Protein AF-A0A0R2NF59-F1 (afdb_monomer_lite)

InterPro domains:
  IPR009214 Protein of unknown function DUF1129 [PF06570] (32-239)
  IPR009214 Protein of unknown function DUF1129 [PIRSF033111] (29-240)

Foldseek 3Di:
DDDDDDDDDDPVVVVVVVVVVVLVPPLPDCPLADPQQSVLLVLLLVLLVPDPDDSVLSVVLSSVLVVVRSVCCVVVDHSCNVQNHSVSNSCCSRVNPDPDPVVVVVVLLVLQLVLQLLVQLLVLLLVLLVCLVVPVPVNVVCQLLQFSQLSNQLSNLRSNLVSVLCVVPDDDPPDPDDDVVVSVVSNVVSVVVSVVSSVVNSPDDCVNGPHDHSVVSNVSSVVSVVVSVVSCVVPVNPDHPD

Radius of gyration: 30.81 Å; chains: 1; bounding box: 64×98×77 Å

Sequence (242 aa):
MSESETPKTPRNAQAGAKQIQAAERPLRDATELTKRNDEYIRQMRKSLAETKLTSEKQAAALDEMVQTLLAEQHKGTTARQLYGTVQERTQVIVEGPKKDPQEQAKANYWITSLDNGLMLFMIFCLMYGAIGFFSKTQQQNAQGANGITAILVTSIVGGLGVSKLFEYMMPNKKKPKVAMWKKILWSVVAVIVWMLIFTTTAALPTAMNPSLSPALYLVIAAIVFGFRLWLKRKYNITTSLF

Secondary structure (DSSP, 8-state):
----------HHHHHHHHHHHHHT---TTGGGS-HHHHHHHHHHHHHH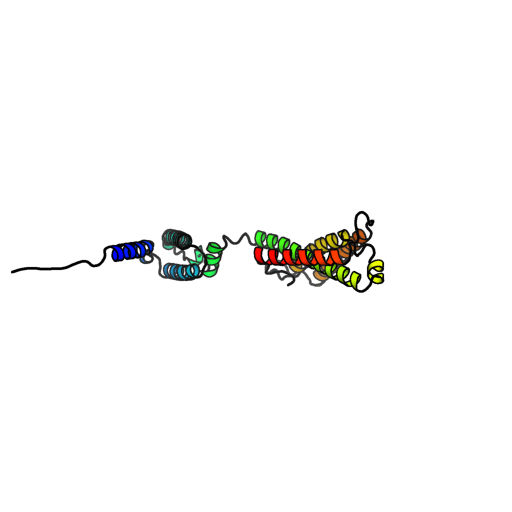HTSS--HHHHHHHHHHHHHHHHHHGGGT--HHHHH--HHHHHHHHHH-S---HHHHHHHHHHHHHHHHHHHHHHHHHHHHHHHHHH-HHHHHHTTTTT-HHHHHHHHHHHHHHHHHHHHHHS--TTS----HHHHHHHHHHHHHHHHHHHHHHHTS-TTTSPPPPHHHHHHHHHHHHHHHHHHHHHHT-SSS--

pLDDT: mean 80.07, std 16.47, range [36.84, 97.5]

Organism: NCBI:txid1413187

Structure (mmCIF, N/CA/C/O backbone):
data_AF-A0A0R2NF59-F1
#
_entry.id   AF-A0A0R2NF59-F1
#
loop_
_atom_site.group_PDB
_atom_site.id
_atom_site.type_symbol
_atom_site.label_atom_id
_atom_site.label_alt_id
_atom_site.label_comp_id
_atom_site.label_asym_id
_atom_site.label_entity_id
_atom_site.label_seq_id
_atom_site.pdbx_PDB_ins_code
_atom_site.Cartn_x
_atom_site.Cartn_y
_atom_site.Cartn_z
_atom_site.occupancy
_atom_site.B_iso_or_equiv
_atom_site.auth_seq_id
_atom_site.auth_comp_id
_atom_site.auth_asym_id
_atom_site.auth_atom_id
_atom_site.pdbx_PDB_model_num
ATOM 1 N N . MET A 1 1 ? -32.858 70.103 52.658 1.00 36.84 1 MET A N 1
ATOM 2 C CA . MET A 1 1 ? -32.649 70.065 51.193 1.00 36.84 1 MET A CA 1
ATOM 3 C C . MET A 1 1 ? -31.732 68.877 50.945 1.00 36.84 1 MET A C 1
ATOM 5 O O . MET A 1 1 ? -30.669 68.862 51.545 1.00 36.84 1 MET A O 1
ATOM 9 N N . SER A 1 2 ? -32.265 67.731 50.496 1.00 43.09 2 SER A N 1
ATOM 10 C CA . SER A 1 2 ? -32.290 67.287 49.076 1.00 43.09 2 SER A CA 1
ATOM 11 C C . SER A 1 2 ? -30.917 67.467 48.419 1.00 43.09 2 SER A C 1
ATOM 13 O O . SER A 1 2 ? -30.389 68.565 48.462 1.00 43.09 2 SER A O 1
ATOM 15 N N . GLU A 1 3 ? -30.255 66.447 47.879 1.00 38.97 3 GLU A N 1
ATOM 16 C CA . GLU A 1 3 ? -30.770 65.514 46.876 1.00 38.97 3 GLU A CA 1
ATOM 17 C C . GLU A 1 3 ? -29.992 64.189 46.862 1.00 38.97 3 GLU A C 1
ATOM 19 O O . GLU A 1 3 ? -28.801 64.120 47.159 1.00 38.97 3 GLU A O 1
ATOM 24 N N . SER A 1 4 ? -30.705 63.130 46.491 1.00 46.56 4 SER A N 1
ATOM 25 C CA . SER A 1 4 ? -30.201 61.805 46.152 1.00 46.56 4 SER A CA 1
ATOM 26 C C . SER A 1 4 ? -29.585 61.782 44.750 1.00 46.56 4 SER A C 1
ATOM 28 O O . SER A 1 4 ? -30.288 62.069 43.783 1.00 46.56 4 SER A O 1
ATOM 30 N N . GLU A 1 5 ? -28.349 61.305 44.611 1.00 41.56 5 GLU A N 1
ATOM 31 C CA . GLU A 1 5 ? -27.786 60.912 43.315 1.00 41.56 5 GLU A CA 1
ATOM 32 C C . GLU A 1 5 ? -27.261 59.472 43.370 1.00 41.56 5 GLU A C 1
ATOM 34 O O . GLU A 1 5 ? -26.186 59.181 43.885 1.00 41.56 5 GLU A O 1
ATOM 39 N N . THR A 1 6 ? -28.018 58.541 42.792 1.00 53.38 6 THR A N 1
ATOM 40 C CA . THR A 1 6 ? -27.435 57.336 42.181 1.00 53.38 6 THR A CA 1
ATOM 41 C C . THR A 1 6 ? -27.101 57.645 40.727 1.00 53.38 6 THR A C 1
ATOM 43 O O . THR A 1 6 ? -27.962 58.196 40.032 1.00 53.38 6 THR A O 1
ATOM 46 N N . PRO A 1 7 ? -25.959 57.173 40.193 1.00 47.06 7 PRO A N 1
ATOM 47 C CA . PRO A 1 7 ? -26.064 56.569 38.866 1.00 47.06 7 PRO A CA 1
ATOM 48 C C . PRO A 1 7 ? -25.171 55.342 38.582 1.00 47.06 7 PRO A C 1
ATOM 50 O O . PRO A 1 7 ? -23.948 55.388 38.631 1.00 47.06 7 PRO A O 1
ATOM 53 N N . LYS A 1 8 ? -25.862 54.318 38.058 1.00 45.62 8 LYS A N 1
ATOM 54 C CA . LYS A 1 8 ? -25.575 53.601 36.795 1.00 45.62 8 LYS A CA 1
ATOM 55 C C . LYS A 1 8 ? -24.420 52.592 36.775 1.00 45.62 8 LYS A C 1
ATOM 57 O O . LYS A 1 8 ? -23.387 52.792 36.146 1.00 45.62 8 LYS A O 1
ATOM 62 N N . THR A 1 9 ? -24.712 51.392 37.271 1.00 51.38 9 THR A N 1
ATOM 63 C CA . THR A 1 9 ? -24.086 50.156 36.775 1.00 51.38 9 THR A CA 1
ATOM 64 C C . THR A 1 9 ? -24.464 49.941 35.293 1.00 51.38 9 THR A C 1
ATOM 66 O O . THR A 1 9 ? -25.642 50.069 34.943 1.00 51.38 9 THR A O 1
ATOM 69 N N . PRO A 1 10 ? -23.518 49.627 34.388 1.00 50.72 10 PRO A N 1
ATOM 70 C CA . PRO A 1 10 ? -23.796 49.548 32.956 1.00 50.72 10 PRO A CA 1
ATOM 71 C C . PRO A 1 10 ? -24.669 48.334 32.592 1.00 50.72 10 PRO A C 1
ATOM 73 O O . PRO A 1 10 ? -24.317 47.178 32.826 1.00 50.72 10 PRO A O 1
ATOM 76 N N . ARG A 1 11 ? -25.792 48.621 31.921 1.00 54.50 11 ARG A N 1
ATOM 77 C CA . ARG A 1 11 ? -26.823 47.690 31.411 1.00 54.50 11 ARG A CA 1
ATOM 78 C C . ARG A 1 11 ? -26.282 46.570 30.498 1.00 54.50 11 ARG A C 1
ATOM 80 O O . ARG A 1 11 ? -26.954 45.559 30.311 1.00 54.50 11 ARG A O 1
ATOM 87 N N . ASN A 1 12 ? -25.057 46.708 29.984 1.00 53.38 12 ASN A N 1
ATOM 88 C CA . ASN A 1 12 ? -24.414 45.725 29.104 1.00 53.38 12 ASN A CA 1
ATOM 89 C C . ASN A 1 12 ? -23.739 44.561 29.844 1.00 53.38 12 ASN A C 1
ATOM 91 O O . ASN A 1 12 ? -23.635 43.478 29.272 1.00 53.38 12 ASN A O 1
ATOM 95 N N . ALA A 1 13 ? -23.358 44.727 31.116 1.00 55.44 13 ALA A N 1
ATOM 96 C CA . ALA A 1 13 ? -22.847 43.610 31.916 1.00 55.44 13 ALA A CA 1
ATOM 97 C C . ALA A 1 13 ? -23.951 42.570 32.179 1.00 55.44 13 ALA A C 1
ATOM 99 O O . ALA A 1 13 ? -23.714 41.367 32.133 1.00 55.44 13 ALA A O 1
ATOM 100 N N . GLN A 1 14 ? -25.190 43.037 32.358 1.00 54.69 14 GLN A N 1
ATOM 101 C CA . GLN A 1 14 ? -26.357 42.172 32.530 1.00 54.69 14 GLN A CA 1
ATOM 102 C C . GLN A 1 14 ? -26.803 41.501 31.225 1.00 54.69 14 GLN A C 1
ATOM 104 O O . GLN A 1 14 ? -27.360 40.411 31.281 1.00 54.69 14 GLN A O 1
ATOM 109 N N . ALA A 1 15 ? -26.564 42.107 30.056 1.00 52.75 15 ALA A N 1
ATOM 110 C CA . ALA A 1 15 ? -26.890 41.495 28.765 1.00 52.75 15 ALA A CA 1
ATOM 111 C C . ALA A 1 15 ? -25.913 40.361 28.404 1.00 52.75 15 ALA A C 1
ATOM 113 O O . ALA A 1 15 ? -26.358 39.285 28.007 1.00 52.75 15 ALA A O 1
ATOM 114 N N . GLY A 1 16 ? -24.609 40.563 28.636 1.00 53.78 16 GLY A N 1
ATOM 115 C CA . GLY A 1 16 ? -23.594 39.512 28.502 1.00 53.78 16 GLY A CA 1
ATOM 116 C C . GLY A 1 16 ? -23.788 38.388 29.522 1.00 53.78 16 GLY A C 1
ATOM 117 O O . GLY A 1 16 ? -23.793 37.220 29.150 1.00 53.78 16 GLY A O 1
ATOM 118 N N . ALA A 1 17 ? -24.078 38.724 30.784 1.00 53.09 17 ALA A N 1
ATOM 119 C CA . ALA A 1 17 ? -24.408 37.734 31.810 1.00 53.09 17 ALA A CA 1
ATOM 120 C C . ALA A 1 17 ? -25.706 36.970 31.500 1.00 53.09 17 ALA A C 1
ATOM 122 O O . ALA A 1 17 ? -25.760 35.770 31.730 1.00 53.09 17 ALA A O 1
ATOM 123 N N . LYS A 1 18 ? -26.728 37.615 30.917 1.00 53.06 18 LYS A N 1
ATOM 124 C CA . LYS A 1 18 ? -27.951 36.935 30.455 1.00 53.06 18 LYS A CA 1
ATOM 125 C C . LYS A 1 18 ? -27.717 36.046 29.238 1.00 53.06 18 LYS A C 1
ATOM 127 O O . LYS A 1 18 ? -28.402 35.042 29.120 1.00 53.06 18 LYS A O 1
ATOM 132 N N . GLN A 1 19 ? -26.782 36.377 28.347 1.00 51.62 19 GLN A N 1
ATOM 133 C CA . GLN A 1 19 ? -26.413 35.503 27.227 1.00 51.62 19 GLN A CA 1
ATOM 134 C C . GLN A 1 19 ? -25.558 34.315 27.681 1.00 51.62 19 GLN A C 1
ATOM 136 O O . GLN A 1 19 ? -25.781 33.210 27.198 1.00 51.62 19 GLN A O 1
ATOM 141 N N . ILE A 1 20 ? -24.666 34.504 28.659 1.00 52.00 20 ILE A N 1
ATOM 142 C CA . ILE A 1 20 ? -23.910 33.411 29.290 1.00 52.00 20 ILE A CA 1
ATOM 143 C C . ILE A 1 20 ? -24.859 32.511 30.102 1.00 52.00 20 ILE A C 1
ATOM 145 O O . ILE A 1 20 ? -24.844 31.303 29.915 1.00 52.00 20 ILE A O 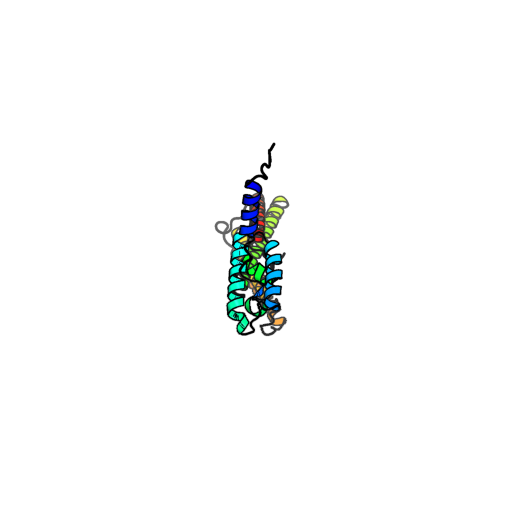1
ATOM 149 N N . GLN A 1 21 ? -25.788 33.081 30.878 1.00 48.84 21 GLN A N 1
ATOM 150 C CA . GLN A 1 21 ? -26.821 32.326 31.606 1.00 48.84 21 GLN A CA 1
ATOM 151 C C . GLN A 1 21 ? -27.884 31.694 30.690 1.00 48.84 21 GLN A C 1
ATOM 153 O O . GLN A 1 21 ? -28.499 30.700 31.057 1.00 48.84 21 GLN A O 1
ATOM 158 N N . ALA A 1 22 ? -28.126 32.242 29.493 1.00 48.72 22 ALA A N 1
ATOM 159 C CA . ALA A 1 22 ? -29.013 31.625 28.505 1.00 48.72 22 ALA A CA 1
ATOM 160 C C . ALA A 1 22 ? -28.321 30.502 27.712 1.00 48.72 22 ALA A C 1
ATOM 162 O O . ALA A 1 22 ? -28.999 29.566 27.291 1.00 48.72 22 ALA A O 1
ATOM 163 N N . ALA A 1 23 ? -26.997 30.574 27.531 1.00 50.03 23 ALA A N 1
ATOM 164 C CA . ALA A 1 23 ? -26.178 29.465 27.039 1.00 50.03 23 ALA A CA 1
ATOM 165 C C . ALA A 1 23 ? -25.994 28.372 28.111 1.00 50.03 23 ALA A C 1
ATOM 167 O O . ALA A 1 23 ? -25.873 27.199 27.777 1.00 50.03 23 ALA A O 1
ATOM 168 N N . GLU A 1 24 ? -26.069 28.747 29.390 1.00 44.53 24 GLU A N 1
ATOM 169 C CA . GLU A 1 24 ? -26.216 27.864 30.553 1.00 44.53 24 GLU A CA 1
ATOM 170 C C . GLU A 1 24 ? -27.686 27.642 30.942 1.00 44.53 24 GLU A C 1
ATOM 172 O O . GLU A 1 24 ? -27.991 27.403 32.112 1.00 44.53 24 GLU A O 1
ATOM 177 N N . ARG A 1 25 ? -28.634 27.694 29.992 1.00 46.59 25 ARG A N 1
ATOM 178 C CA . ARG A 1 25 ? -29.952 27.105 30.264 1.00 46.59 25 ARG A CA 1
ATOM 179 C C . ARG A 1 25 ? -29.693 25.661 30.691 1.00 46.59 25 ARG A C 1
ATOM 181 O O . ARG A 1 25 ? -29.120 24.912 29.895 1.00 46.59 25 ARG A O 1
ATOM 188 N N . PRO A 1 26 ? -30.057 25.255 31.919 1.00 45.31 26 PRO A N 1
ATOM 189 C CA . PRO A 1 26 ? -29.885 23.875 32.305 1.00 45.31 26 PRO A CA 1
ATOM 190 C C . PRO A 1 26 ? -30.743 23.068 31.336 1.00 45.31 26 PRO A C 1
ATOM 192 O O . PRO A 1 26 ? -31.959 23.264 31.267 1.00 45.31 26 PRO A O 1
ATOM 195 N N . LEU A 1 27 ? -30.095 22.208 30.540 1.00 47.91 27 LEU A N 1
ATOM 196 C CA . LEU A 1 27 ? -30.760 21.056 29.942 1.00 47.91 27 LEU A CA 1
ATOM 197 C C . LEU A 1 27 ? -31.680 20.497 31.028 1.00 47.91 27 LEU A C 1
ATOM 199 O O . LEU A 1 27 ? -31.187 20.179 32.114 1.00 47.91 27 LEU A O 1
ATOM 203 N N . ARG A 1 28 ? -32.987 20.494 30.749 1.00 48.25 28 ARG A N 1
ATOM 204 C CA . ARG A 1 28 ? -34.068 20.098 31.660 1.00 48.25 28 ARG A CA 1
ATOM 205 C C . ARG A 1 28 ? -33.616 18.927 32.540 1.00 48.25 28 ARG A C 1
ATOM 207 O O . ARG A 1 28 ? -33.264 17.869 32.031 1.00 48.25 28 ARG A O 1
ATOM 214 N N . ASP A 1 29 ? -33.543 19.219 33.833 1.00 52.50 29 ASP A N 1
ATOM 215 C CA . ASP A 1 29 ? -33.336 18.334 34.975 1.00 52.50 29 ASP A CA 1
ATOM 216 C C . ASP A 1 29 ? -32.500 17.058 34.762 1.00 52.50 29 ASP A C 1
ATOM 218 O O . ASP A 1 29 ? -33.009 15.942 34.682 1.00 52.50 29 ASP A O 1
ATOM 222 N N . ALA A 1 30 ? -31.175 17.193 34.907 1.00 50.38 30 ALA A N 1
ATOM 223 C CA . ALA A 1 30 ? -30.334 16.078 35.374 1.00 50.38 30 ALA A CA 1
ATOM 224 C C . ALA A 1 30 ? -30.818 15.500 36.731 1.00 50.38 30 ALA A C 1
ATOM 226 O O . ALA A 1 30 ? -30.450 14.391 37.110 1.00 50.38 30 ALA A O 1
ATOM 227 N N . THR A 1 31 ? -31.677 16.240 37.436 1.00 55.09 31 THR A N 1
ATOM 228 C CA . THR A 1 31 ? -32.360 15.896 38.686 1.00 55.09 31 THR A CA 1
ATOM 229 C C . THR A 1 31 ? -33.397 14.771 38.548 1.00 55.09 31 THR A C 1
ATOM 231 O O . THR A 1 31 ? -33.692 14.108 39.539 1.00 55.09 31 THR A O 1
ATOM 234 N N . GLU A 1 32 ? -33.929 14.517 37.346 1.00 77.31 32 GLU A N 1
ATOM 235 C CA . GLU A 1 32 ? -34.941 13.471 37.095 1.00 77.31 32 GLU A CA 1
ATOM 236 C C . GLU A 1 32 ? -34.345 12.123 36.661 1.00 77.31 32 GLU A C 1
ATOM 238 O O . GLU A 1 32 ? -35.046 11.109 36.592 1.00 77.31 32 GLU A O 1
ATOM 243 N N . LEU A 1 33 ? -33.047 12.083 36.359 1.00 82.81 33 LEU A N 1
ATOM 244 C CA . LEU A 1 33 ? -32.365 10.850 35.993 1.00 82.81 33 LEU A CA 1
ATOM 245 C C . LEU A 1 33 ? -32.006 10.036 37.240 1.00 82.81 33 LEU A C 1
ATOM 247 O O . LEU A 1 33 ? -31.619 10.567 38.281 1.00 82.81 33 LEU A O 1
ATOM 251 N N . THR A 1 34 ? -32.055 8.706 37.132 1.00 89.44 34 THR A N 1
ATOM 252 C CA . THR A 1 34 ? -31.496 7.849 38.188 1.00 89.44 34 THR A CA 1
ATOM 253 C C . THR A 1 34 ? -30.021 8.188 38.435 1.00 89.44 34 THR A C 1
ATOM 255 O O . THR A 1 34 ? -29.290 8.517 37.500 1.00 89.44 34 THR A O 1
ATOM 258 N N . LYS A 1 35 ? -29.539 8.012 39.675 1.00 89.12 35 LYS A N 1
ATOM 259 C CA . LYS A 1 35 ? -28.139 8.306 40.058 1.00 89.12 35 LYS A CA 1
ATOM 260 C C . LYS A 1 35 ? -27.101 7.730 39.082 1.00 89.12 35 LYS A C 1
ATOM 262 O O . LYS A 1 35 ? -26.116 8.390 38.771 1.00 89.12 35 LYS A O 1
ATOM 267 N N . ARG A 1 36 ? -27.335 6.509 38.579 1.00 86.50 36 ARG A N 1
ATOM 268 C CA . ARG A 1 36 ? -26.449 5.827 37.618 1.00 86.50 36 ARG A CA 1
ATOM 269 C C . ARG A 1 36 ? -26.454 6.479 36.231 1.00 86.50 36 ARG A C 1
ATOM 271 O O . ARG A 1 36 ? -25.411 6.536 35.586 1.00 86.50 36 ARG A O 1
ATOM 278 N N . ASN A 1 37 ? -27.610 6.945 35.765 1.00 91.19 37 ASN A N 1
ATOM 279 C CA . ASN A 1 37 ? -27.750 7.590 34.459 1.00 91.19 37 ASN A CA 1
ATOM 280 C C . ASN A 1 37 ? -27.213 9.024 34.489 1.00 91.19 37 ASN A C 1
ATOM 282 O O . ASN A 1 37 ? -26.500 9.434 33.579 1.00 91.19 37 ASN A O 1
ATOM 286 N N . ASP A 1 38 ? -27.482 9.749 35.570 1.00 90.75 38 ASP A N 1
ATOM 287 C CA . ASP A 1 38 ? -26.956 11.089 35.820 1.00 90.75 38 ASP A CA 1
ATOM 288 C C . ASP A 1 38 ? -25.414 11.091 35.906 1.00 90.75 38 ASP A C 1
ATOM 290 O O . ASP A 1 38 ? -24.735 11.884 35.249 1.00 90.75 38 ASP A O 1
ATOM 294 N N . GLU A 1 39 ? -24.823 10.117 36.609 1.00 90.75 39 GLU A N 1
ATOM 295 C CA . GLU A 1 39 ? -23.367 9.943 36.633 1.00 90.75 39 GLU A CA 1
ATOM 296 C C . GLU A 1 39 ? -22.772 9.695 35.240 1.00 90.75 39 GLU A C 1
ATOM 298 O O . GLU A 1 39 ? -21.747 10.288 34.890 1.00 90.75 39 GLU A O 1
ATOM 303 N N . TYR A 1 40 ? -23.436 8.884 34.416 1.00 93.19 40 TYR A N 1
ATOM 304 C CA . TYR A 1 40 ? -23.019 8.656 33.037 1.00 93.19 40 TYR A CA 1
ATOM 305 C C . TYR A 1 40 ? -23.064 9.948 32.208 1.00 93.19 40 TYR A C 1
ATOM 307 O O . TYR A 1 40 ? -22.101 10.254 31.506 1.00 93.19 40 TYR A O 1
ATOM 315 N N . ILE A 1 41 ? -24.133 10.745 32.317 1.00 92.81 41 ILE A N 1
ATOM 316 C CA . ILE A 1 41 ? -24.265 12.021 31.596 1.00 92.81 41 ILE A CA 1
ATOM 317 C C . ILE A 1 41 ? -23.192 13.029 32.027 1.00 92.81 41 ILE A C 1
ATOM 319 O O . ILE A 1 41 ? -22.629 13.717 31.173 1.00 92.81 41 ILE A O 1
ATOM 323 N N . ARG A 1 42 ? -22.823 13.084 33.314 1.00 92.12 42 ARG A N 1
ATOM 324 C CA . ARG A 1 42 ? -21.690 13.909 33.772 1.00 92.12 42 ARG A CA 1
ATOM 325 C C . ARG A 1 42 ? -20.368 13.488 33.133 1.00 92.12 42 ARG A C 1
ATOM 327 O O . ARG A 1 42 ? -19.612 14.341 32.669 1.00 92.12 42 ARG A O 1
ATOM 334 N N . GLN A 1 43 ? -20.092 12.185 33.089 1.00 91.19 43 GLN A N 1
ATOM 335 C CA . GLN A 1 43 ? -18.881 11.663 32.453 1.00 91.19 43 GLN A CA 1
ATOM 336 C C . GLN A 1 43 ? -18.886 11.915 30.936 1.00 91.19 43 GLN A C 1
ATOM 338 O O . GLN A 1 43 ? -17.859 12.309 30.384 1.00 91.19 43 GLN A O 1
ATOM 343 N N . MET A 1 44 ? -20.040 11.780 30.273 1.00 92.69 44 MET A N 1
ATOM 344 C CA . MET A 1 44 ? -20.217 12.108 28.853 1.00 92.69 44 MET A CA 1
ATOM 345 C C . MET A 1 44 ? -19.969 13.584 28.557 1.00 92.69 44 MET A C 1
ATOM 347 O O . MET A 1 44 ? -19.258 13.888 27.605 1.00 92.69 44 MET A O 1
ATOM 351 N N . ARG A 1 45 ? -20.488 14.506 29.381 1.00 90.50 45 ARG A N 1
ATOM 352 C CA . ARG A 1 45 ? -20.219 15.950 29.251 1.00 90.50 45 ARG A CA 1
ATOM 353 C C . ARG A 1 45 ? -18.726 16.242 29.276 1.00 90.50 45 ARG A C 1
ATOM 355 O O . ARG A 1 45 ? -18.223 16.926 28.391 1.00 90.50 45 ARG A O 1
ATOM 362 N N . LYS A 1 46 ? -18.016 15.679 30.258 1.00 90.19 46 LYS A N 1
ATOM 363 C CA . LYS A 1 46 ? -16.562 15.831 30.363 1.00 90.19 46 LYS A CA 1
ATOM 364 C C . LYS A 1 46 ? -15.853 15.259 29.134 1.00 90.19 46 LYS A C 1
ATOM 366 O O . LYS A 1 46 ? -15.011 15.927 28.549 1.00 90.19 46 LYS A O 1
ATOM 371 N N . SER A 1 47 ? -16.239 14.057 28.710 1.00 88.56 47 SER A N 1
ATOM 372 C CA . SER A 1 47 ? -15.626 13.397 27.560 1.00 88.56 47 SER A CA 1
ATOM 373 C C . SER A 1 47 ? -15.870 14.138 26.241 1.00 88.56 47 SER A C 1
ATOM 375 O O . SER A 1 47 ? -14.961 14.184 25.424 1.00 88.56 47 SER A O 1
ATOM 377 N N . LEU A 1 48 ? -17.049 14.737 26.031 1.00 88.06 48 LEU A N 1
ATOM 378 C CA . LEU A 1 48 ? -17.354 15.545 24.843 1.00 88.06 48 LEU A CA 1
ATOM 379 C C . LEU A 1 48 ? -16.645 16.905 24.865 1.00 88.06 48 LEU A C 1
ATOM 381 O O . LEU A 1 48 ? -16.219 17.368 23.807 1.00 88.06 48 LEU A O 1
ATOM 385 N N . ALA A 1 49 ? -16.452 17.509 26.040 1.00 86.25 49 ALA A N 1
ATOM 386 C CA . ALA A 1 49 ? -15.697 18.756 26.190 1.00 86.25 49 ALA A CA 1
ATOM 387 C C . ALA A 1 49 ? -14.212 18.606 25.805 1.00 86.25 49 ALA A C 1
ATOM 389 O O . ALA A 1 49 ? -13.586 19.567 25.367 1.00 86.25 49 ALA A O 1
ATOM 390 N N . GLU A 1 50 ? -13.658 17.396 25.917 1.00 87.25 50 GLU A N 1
ATOM 391 C CA . GLU A 1 50 ? -12.297 17.060 25.475 1.00 87.25 50 GLU A CA 1
ATOM 392 C C . GLU A 1 50 ? -12.192 16.857 23.942 1.00 87.25 50 GLU A C 1
ATOM 394 O O . GLU A 1 50 ? -11.100 16.649 23.409 1.00 87.25 50 GLU A O 1
ATOM 399 N N . THR A 1 51 ? -13.307 16.931 23.201 1.00 84.69 51 THR A N 1
ATOM 400 C CA . THR A 1 51 ? -13.350 16.752 21.737 1.00 84.69 51 THR A CA 1
ATOM 401 C C . THR A 1 51 ? -13.363 18.085 20.977 1.00 84.69 51 THR A C 1
ATOM 403 O O . THR A 1 51 ? -13.613 19.147 21.535 1.00 84.69 51 THR A O 1
ATOM 406 N N . LYS A 1 52 ? -13.150 18.037 19.653 1.00 85.12 52 LYS A N 1
ATOM 407 C CA . LYS A 1 52 ? -13.222 19.213 18.757 1.00 85.12 52 LYS A CA 1
ATOM 408 C C . LYS A 1 52 ? -14.642 19.538 18.254 1.00 85.12 52 LYS A C 1
ATOM 410 O O . LYS A 1 52 ? -14.786 20.298 17.297 1.00 85.12 52 LYS A O 1
ATOM 415 N N . LEU A 1 53 ? -15.685 18.923 18.818 1.00 80.69 53 LEU A N 1
ATOM 416 C CA . LEU A 1 53 ? -17.078 19.180 18.427 1.00 80.69 53 LEU A CA 1
ATOM 417 C C . LEU A 1 53 ? -17.494 20.609 18.800 1.00 80.69 53 LEU A C 1
ATOM 419 O O . LEU A 1 53 ? -17.091 21.117 19.842 1.00 80.69 53 LEU A O 1
ATOM 423 N N . THR A 1 54 ? -18.337 21.240 17.979 1.00 83.88 54 THR A N 1
ATOM 424 C CA . THR A 1 54 ? -18.932 22.542 18.318 1.00 83.88 54 THR A CA 1
ATOM 425 C C . THR A 1 54 ? -19.863 22.407 19.521 1.00 83.88 54 THR A C 1
ATOM 427 O O . THR A 1 54 ? -20.526 21.379 19.675 1.00 83.88 54 THR A O 1
ATOM 430 N N . SER A 1 55 ? -19.962 23.453 20.347 1.00 79.12 55 SER A N 1
ATOM 431 C CA . SER A 1 55 ? -20.814 23.457 21.547 1.00 79.12 55 SER A CA 1
ATOM 432 C C . SER A 1 55 ? -22.269 23.083 21.241 1.00 79.12 55 SER A C 1
ATOM 434 O O . SER A 1 55 ? -22.899 22.369 22.012 1.00 79.12 55 SER A O 1
ATOM 436 N N . GLU A 1 56 ? -22.774 23.481 20.072 1.00 79.12 56 GLU A N 1
ATOM 437 C CA . GLU A 1 56 ? -24.115 23.136 19.588 1.00 79.12 56 GLU A CA 1
ATOM 438 C C . GLU A 1 56 ? -24.293 21.628 19.345 1.00 79.12 56 GLU A C 1
ATOM 440 O O . GLU A 1 56 ? -25.283 21.040 19.773 1.00 79.12 56 GLU A O 1
ATOM 445 N N . LYS A 1 57 ? -23.308 20.963 18.725 1.00 81.00 57 LYS A N 1
ATOM 446 C CA . LYS A 1 57 ? -23.358 19.511 18.490 1.00 81.00 57 LYS A CA 1
ATOM 447 C C . LYS A 1 57 ? -23.199 18.712 19.778 1.00 81.00 57 LYS A C 1
ATOM 449 O O . LYS A 1 57 ? -23.816 17.660 19.919 1.00 81.00 57 LYS A O 1
ATOM 454 N N . GLN A 1 58 ? -22.382 19.203 20.711 1.00 84.19 58 GLN A N 1
ATOM 455 C CA . GLN A 1 58 ? -22.251 18.594 22.034 1.00 84.19 58 GLN A CA 1
ATOM 456 C C . GLN A 1 58 ? -23.578 18.672 22.799 1.00 84.19 58 GLN A C 1
ATOM 458 O O . GLN A 1 58 ? -24.023 17.662 23.340 1.00 84.19 58 GLN A O 1
ATOM 463 N N . ALA A 1 59 ? -24.229 19.841 22.793 1.00 83.38 59 ALA A N 1
ATOM 464 C CA . ALA A 1 59 ? -25.527 20.044 23.428 1.00 83.38 59 ALA A CA 1
ATOM 465 C C . ALA A 1 59 ? -26.606 19.150 22.805 1.00 83.38 59 ALA A C 1
ATOM 467 O O . ALA A 1 59 ? -27.259 18.412 23.534 1.00 83.38 59 ALA A O 1
ATOM 468 N N . ALA A 1 60 ? -26.711 19.118 21.473 1.00 83.56 60 ALA A N 1
ATOM 469 C CA . ALA A 1 60 ? -27.683 18.281 20.771 1.00 83.56 60 ALA A CA 1
ATOM 470 C C . ALA A 1 60 ? -27.515 16.782 21.085 1.00 83.56 60 ALA A C 1
ATOM 472 O O . ALA A 1 60 ? -28.497 16.095 21.360 1.00 83.56 60 ALA A O 1
ATOM 473 N N . ALA A 1 61 ? -26.274 16.279 21.105 1.00 85.31 61 ALA A N 1
ATOM 474 C CA . ALA A 1 61 ? -25.999 14.880 21.435 1.00 85.31 61 ALA A CA 1
ATOM 475 C C . ALA A 1 61 ? -26.350 14.544 22.895 1.00 85.31 61 ALA A C 1
ATOM 477 O O . ALA A 1 61 ? -26.870 13.466 23.179 1.00 85.31 61 ALA A O 1
ATOM 478 N N . LEU A 1 62 ? -26.075 15.460 23.828 1.00 88.88 62 LEU A N 1
ATOM 479 C CA . LEU A 1 62 ? -26.427 15.290 25.237 1.00 88.88 62 LEU A CA 1
ATOM 480 C C . LEU A 1 62 ? -27.939 15.370 25.463 1.00 88.88 62 LEU A C 1
ATOM 482 O O . LEU A 1 62 ? -28.463 14.562 26.226 1.00 88.88 62 LEU A O 1
ATOM 486 N N . ASP A 1 63 ? -28.632 16.290 24.793 1.00 88.31 63 ASP A N 1
ATOM 487 C CA . ASP A 1 63 ? -30.089 16.431 24.858 1.00 88.31 63 ASP A CA 1
ATOM 488 C C . ASP A 1 63 ? -30.791 15.160 24.375 1.00 88.31 63 ASP A C 1
ATOM 490 O O . ASP A 1 63 ? -31.650 14.624 25.076 1.00 88.31 63 ASP A O 1
ATOM 494 N N . GLU A 1 64 ? -30.382 14.619 23.225 1.00 87.94 64 GLU A N 1
ATOM 495 C CA . GLU A 1 64 ? -30.916 13.359 22.696 1.00 87.94 64 GLU A CA 1
ATOM 496 C C . GLU A 1 64 ? -30.736 12.205 23.699 1.00 87.94 64 GLU A C 1
ATOM 498 O O . GLU A 1 64 ? -31.659 11.421 23.953 1.00 87.94 64 GLU A O 1
ATOM 503 N N . MET A 1 65 ? -29.553 12.121 24.317 1.00 89.88 65 MET A N 1
ATOM 504 C CA . MET A 1 65 ? -29.246 11.090 25.307 1.00 89.88 65 MET A CA 1
ATOM 505 C C . MET A 1 65 ? -30.075 11.247 26.584 1.00 89.88 65 MET A C 1
ATOM 507 O O . MET A 1 65 ? -30.574 10.253 27.107 1.00 89.88 65 MET A O 1
ATOM 511 N N . VAL A 1 66 ? -30.257 12.473 27.079 1.00 90.62 66 VAL A N 1
ATOM 512 C CA . VAL A 1 66 ? -31.092 12.746 28.258 1.00 90.62 66 VAL A CA 1
ATOM 513 C C . VAL A 1 66 ? -32.549 12.376 27.980 1.00 90.62 66 VAL A C 1
ATOM 515 O O . VAL A 1 66 ? -33.141 11.653 28.779 1.00 90.62 66 VAL A O 1
ATOM 518 N N . GLN A 1 67 ? -33.108 12.775 26.833 1.00 88.25 67 GLN A N 1
ATOM 519 C CA . GLN A 1 67 ? -34.490 12.444 26.459 1.00 88.25 67 GLN A CA 1
ATOM 520 C C . GLN A 1 67 ? -34.722 10.932 26.383 1.00 88.25 67 GLN A C 1
ATOM 522 O O . GLN A 1 67 ? -35.690 10.412 26.938 1.00 88.25 67 GLN A O 1
ATOM 527 N N . THR A 1 68 ? -33.796 10.206 25.758 1.00 88.75 68 THR A N 1
ATOM 528 C CA . THR A 1 68 ? -33.881 8.744 25.659 1.00 88.75 68 THR A CA 1
ATOM 529 C C . THR A 1 68 ? -33.787 8.081 27.035 1.00 88.75 68 THR A C 1
ATOM 531 O O . THR A 1 68 ? -34.513 7.132 27.323 1.00 88.75 68 THR A O 1
ATOM 534 N N . LEU A 1 69 ? -32.915 8.577 27.919 1.00 90.88 69 LEU A N 1
ATOM 535 C CA . LEU A 1 69 ? -32.772 8.020 29.263 1.00 90.88 69 LEU A CA 1
ATOM 536 C C . LEU A 1 69 ? -33.996 8.276 30.132 1.00 90.88 69 LEU A C 1
ATOM 538 O O . LEU A 1 69 ? -34.400 7.367 30.850 1.00 90.88 69 LEU A O 1
ATOM 542 N N . LEU A 1 70 ? -34.606 9.459 30.051 1.00 90.25 70 LEU A N 1
ATOM 543 C CA . LEU A 1 70 ? -35.869 9.746 30.734 1.00 90.25 70 LEU A CA 1
ATOM 544 C C . LEU A 1 70 ? -36.979 8.798 30.255 1.00 90.25 70 LEU A C 1
ATOM 546 O O . LEU A 1 70 ? -37.738 8.276 31.073 1.00 90.25 70 LEU A O 1
ATOM 550 N N . ALA A 1 71 ? -37.022 8.512 28.950 1.00 86.94 71 ALA A N 1
ATOM 551 C CA . ALA A 1 71 ? -37.992 7.597 28.362 1.00 86.94 71 ALA A CA 1
ATOM 552 C C . ALA A 1 71 ? -37.767 6.130 28.760 1.00 86.94 71 ALA A C 1
ATOM 554 O O . ALA A 1 71 ? -38.739 5.414 28.944 1.00 86.94 71 ALA A O 1
ATOM 555 N N . GLU A 1 72 ? -36.530 5.660 28.928 1.00 87.69 72 GLU A N 1
ATOM 556 C CA . GLU A 1 72 ? -36.246 4.232 29.159 1.00 87.69 72 GLU A CA 1
ATOM 557 C C . GLU A 1 72 ? -35.954 3.872 30.628 1.00 87.69 72 GLU A C 1
ATOM 559 O O . GLU A 1 72 ? -36.075 2.712 31.024 1.00 87.69 72 GLU A O 1
ATOM 564 N N . GLN A 1 73 ? -35.618 4.840 31.488 1.00 87.94 73 GLN A N 1
ATOM 565 C CA . GLN A 1 73 ? -35.191 4.553 32.865 1.00 87.94 73 GLN A CA 1
ATOM 566 C C . GLN A 1 73 ? -36.271 3.915 33.748 1.00 87.94 73 GLN A C 1
ATOM 568 O O . GLN A 1 73 ? -35.933 3.174 34.672 1.00 87.94 73 GLN A O 1
ATOM 573 N N . HIS A 1 74 ? -37.557 4.146 33.462 1.00 87.69 74 HIS A N 1
ATOM 574 C CA . HIS A 1 74 ? -38.659 3.523 34.204 1.00 87.69 74 HIS A CA 1
ATOM 575 C C . HIS A 1 74 ? -38.693 1.993 34.029 1.00 87.69 74 HIS A C 1
ATOM 577 O O . HIS A 1 74 ? -39.250 1.289 34.866 1.00 87.69 74 HIS A O 1
ATOM 583 N N . LYS A 1 75 ? -38.041 1.466 32.982 1.00 88.62 75 LYS A N 1
ATOM 584 C CA . LYS A 1 75 ? -37.859 0.027 32.728 1.00 88.62 75 LYS A CA 1
ATOM 585 C C . LYS A 1 75 ? -36.612 -0.547 33.415 1.00 88.62 75 LYS A C 1
ATOM 587 O O . LYS A 1 75 ? -36.264 -1.705 33.200 1.00 88.62 75 LYS A O 1
ATOM 592 N N . GLY A 1 76 ? -35.901 0.256 34.211 1.00 84.38 76 GLY A N 1
ATOM 593 C CA . GLY A 1 76 ? -34.639 -0.127 34.850 1.00 84.38 76 GLY A CA 1
ATOM 594 C C . GLY A 1 76 ? -33.431 -0.110 33.908 1.00 84.38 76 GLY A C 1
ATOM 595 O O . GLY A 1 76 ? -32.358 -0.592 34.277 1.00 84.38 76 GLY A O 1
ATOM 596 N N . THR A 1 77 ? -33.577 0.441 32.701 1.00 86.81 77 THR A N 1
ATOM 597 C CA . THR A 1 77 ? -32.501 0.509 31.716 1.00 86.81 77 THR A CA 1
ATOM 598 C C . THR A 1 77 ? -31.489 1.596 32.082 1.00 86.81 77 THR A C 1
ATOM 600 O O . THR A 1 77 ? -31.827 2.759 32.314 1.00 86.81 77 THR A O 1
ATOM 603 N N . THR A 1 78 ? -30.215 1.213 32.134 1.00 89.94 78 THR A N 1
ATOM 604 C CA . THR A 1 78 ? -29.109 2.128 32.441 1.00 89.94 78 THR A CA 1
ATOM 605 C C . THR A 1 78 ? -28.488 2.713 31.177 1.00 89.94 78 THR A C 1
ATOM 607 O O . THR A 1 78 ? -28.453 2.071 30.126 1.00 89.94 78 THR A O 1
ATOM 610 N N . ALA A 1 79 ? -27.884 3.894 31.291 1.00 88.94 79 ALA A N 1
ATOM 611 C CA . ALA A 1 79 ? -27.152 4.532 30.200 1.00 88.94 79 ALA A CA 1
ATOM 612 C C . ALA A 1 79 ? -26.054 3.638 29.616 1.00 88.94 79 ALA A C 1
ATOM 614 O O . ALA A 1 79 ? -25.864 3.596 28.405 1.00 88.94 79 ALA A O 1
ATOM 615 N N . ARG A 1 80 ? -25.395 2.836 30.459 1.00 87.56 80 ARG A N 1
ATOM 616 C CA . ARG A 1 80 ? -24.381 1.878 30.011 1.00 87.56 80 ARG A CA 1
ATOM 617 C C . ARG A 1 80 ? -24.962 0.726 29.184 1.00 87.56 80 ARG A C 1
ATOM 619 O O . ARG A 1 80 ? -24.274 0.225 28.303 1.00 87.56 80 ARG A O 1
ATOM 626 N N . GLN A 1 81 ? -26.201 0.307 29.446 1.00 85.31 81 GLN A N 1
ATOM 627 C CA . GLN A 1 81 ? -26.889 -0.705 28.634 1.00 85.31 81 GLN A CA 1
ATOM 628 C C . GLN A 1 81 ? -27.330 -0.147 27.275 1.00 85.31 81 GLN A C 1
ATOM 630 O O . GLN A 1 81 ? -27.265 -0.871 26.289 1.00 85.31 81 GLN A O 1
ATOM 635 N N . LEU A 1 82 ? -27.736 1.126 27.214 1.00 83.94 82 LEU A N 1
ATOM 636 C CA . LEU A 1 82 ? -28.166 1.775 25.968 1.00 83.94 82 LEU A CA 1
ATOM 637 C C . LEU A 1 82 ? -26.997 2.209 25.080 1.00 83.94 82 LEU A C 1
ATOM 639 O O . LEU A 1 82 ? -27.077 2.109 23.859 1.00 83.94 82 LEU A O 1
ATOM 643 N N . TYR A 1 83 ? -25.914 2.697 25.685 1.00 85.56 83 TYR A N 1
ATOM 644 C CA . TYR A 1 83 ? -24.854 3.407 24.965 1.00 85.56 83 TYR A CA 1
ATOM 645 C C . TYR A 1 83 ? -23.464 2.782 25.094 1.00 85.56 83 TYR A C 1
ATOM 647 O O . TYR A 1 83 ? -22.535 3.248 24.436 1.00 85.56 83 TYR A O 1
ATOM 655 N N . GLY A 1 84 ? -23.295 1.740 25.911 1.00 87.19 84 GLY A N 1
ATOM 656 C CA . GLY A 1 84 ? -21.979 1.179 26.210 1.00 87.19 84 GLY A CA 1
ATOM 657 C C . GLY A 1 84 ? -21.162 2.087 27.130 1.00 87.19 84 GLY A C 1
ATOM 658 O O . GLY A 1 84 ? -21.705 2.837 27.946 1.00 87.19 84 GLY A O 1
ATOM 659 N N . THR A 1 85 ? -19.835 2.010 27.053 1.00 90.00 85 THR A N 1
ATOM 660 C CA . THR A 1 85 ? -18.954 2.892 27.836 1.00 90.00 85 THR A CA 1
ATOM 661 C C . THR A 1 85 ? -19.000 4.336 27.335 1.00 90.00 85 THR A C 1
ATOM 663 O O . THR A 1 85 ? -19.314 4.599 26.176 1.00 90.00 85 THR A O 1
ATOM 666 N N . VAL A 1 86 ? -18.654 5.282 28.211 1.00 89.69 86 VAL A N 1
ATOM 667 C CA . VAL A 1 86 ? -18.568 6.712 27.870 1.00 89.69 86 VAL A CA 1
ATOM 668 C C . VAL A 1 86 ? -17.615 6.918 26.691 1.00 89.69 86 VAL A C 1
ATOM 670 O O . VAL A 1 86 ? -17.949 7.600 25.734 1.00 89.69 86 VAL A O 1
ATOM 673 N N . GLN A 1 87 ? -16.459 6.252 26.706 1.00 84.62 87 GLN A N 1
ATOM 674 C CA . GLN A 1 87 ? -15.451 6.349 25.651 1.00 84.62 87 GLN A CA 1
ATOM 675 C C . GLN A 1 87 ? -15.967 5.825 24.306 1.00 84.62 87 GLN A C 1
ATOM 677 O O . GLN A 1 87 ? -15.769 6.472 23.279 1.00 84.62 87 GLN A O 1
ATOM 682 N N . GLU A 1 88 ? -16.649 4.675 24.299 1.00 81.31 88 GLU A N 1
ATOM 683 C CA . GLU A 1 88 ? -17.253 4.120 23.082 1.00 81.31 88 GLU A CA 1
ATOM 684 C C . GLU A 1 88 ? -18.319 5.056 22.513 1.00 81.31 88 GLU A C 1
ATOM 686 O O . GLU A 1 88 ? -18.341 5.292 21.304 1.00 81.31 88 GLU A O 1
ATOM 691 N N . ARG A 1 89 ? -19.173 5.627 23.370 1.00 87.50 89 ARG A N 1
ATOM 692 C CA . ARG A 1 89 ? -20.227 6.544 22.934 1.00 87.50 89 ARG A CA 1
ATOM 693 C C . ARG A 1 89 ? -19.663 7.874 22.441 1.00 87.50 89 ARG A C 1
ATOM 695 O O . ARG A 1 89 ? -20.109 8.348 21.401 1.00 87.50 89 ARG A O 1
ATOM 702 N N . THR A 1 90 ? -18.663 8.442 23.115 1.00 87.38 90 THR A N 1
ATOM 703 C CA . THR A 1 90 ? -17.955 9.649 22.656 1.00 87.38 90 THR A CA 1
ATOM 704 C C . THR A 1 90 ? -17.342 9.425 21.276 1.00 87.38 90 THR A C 1
ATOM 706 O O . THR A 1 90 ? -17.519 10.262 20.396 1.00 87.38 90 THR A O 1
ATOM 709 N N . GLN A 1 91 ? -16.697 8.277 21.040 1.00 81.19 91 GLN A N 1
ATOM 710 C CA . GLN A 1 91 ? -16.186 7.924 19.710 1.00 81.19 91 GLN A CA 1
ATOM 711 C C . GLN A 1 91 ? -17.305 7.856 18.669 1.00 81.19 91 GLN A C 1
ATOM 713 O O . GLN A 1 91 ? -17.158 8.425 17.597 1.00 81.19 91 GLN A O 1
ATOM 718 N N . VAL A 1 92 ? -18.442 7.226 18.982 1.00 81.94 92 VAL A N 1
ATOM 719 C CA . VAL A 1 92 ? -19.589 7.154 18.058 1.00 81.94 92 VAL A CA 1
ATOM 720 C C . VAL A 1 92 ? -20.153 8.540 17.726 1.00 81.94 92 VAL A C 1
ATOM 722 O O . VAL A 1 92 ? -20.538 8.783 16.587 1.00 81.94 92 VAL A O 1
ATOM 725 N N . ILE A 1 93 ? -20.186 9.461 18.692 1.00 83.62 93 ILE A N 1
ATOM 726 C CA . ILE A 1 93 ? -20.667 10.836 18.484 1.00 83.62 93 ILE A CA 1
ATOM 727 C C . ILE A 1 93 ? -19.674 11.654 17.638 1.00 83.62 93 ILE A C 1
ATOM 729 O O . ILE A 1 93 ? -20.092 12.469 16.817 1.00 83.62 93 ILE A O 1
ATOM 733 N N . VAL A 1 94 ? -18.366 11.440 17.813 1.00 81.88 94 VAL A N 1
ATOM 734 C CA . VAL A 1 94 ? -17.308 12.170 17.091 1.00 81.88 94 VAL A CA 1
ATOM 735 C C . VAL A 1 94 ? -17.071 11.613 15.683 1.00 81.88 94 VAL A C 1
ATOM 737 O O . VAL A 1 94 ? -16.929 12.380 14.732 1.00 81.88 94 VAL A O 1
ATOM 740 N N . GLU A 1 95 ? -16.998 10.291 15.546 1.00 76.00 95 GLU A N 1
ATOM 741 C CA . GLU A 1 95 ? -16.557 9.584 14.334 1.00 76.00 95 GLU A CA 1
ATOM 742 C C . GLU A 1 95 ? -17.725 8.981 13.532 1.00 76.00 95 GLU A C 1
ATOM 744 O O . GLU A 1 95 ? -17.540 8.571 12.384 1.00 76.00 95 GLU A O 1
ATOM 749 N N . GLY A 1 96 ? -18.933 8.956 14.104 1.00 68.06 96 GLY A N 1
ATOM 750 C CA . GLY A 1 96 ? -20.102 8.261 13.565 1.00 68.06 96 GLY A CA 1
ATOM 751 C C . GLY A 1 96 ? -20.203 6.805 14.050 1.00 68.06 96 GLY A C 1
ATOM 752 O O . GLY A 1 96 ? -19.279 6.281 14.680 1.00 68.06 96 GLY A O 1
ATOM 753 N N . PRO A 1 97 ? -21.330 6.113 13.787 1.00 58.16 97 PRO A N 1
ATOM 754 C CA . PRO A 1 97 ? -21.489 4.713 14.167 1.00 58.16 97 PRO A CA 1
ATOM 755 C C . PRO A 1 97 ? -20.354 3.874 13.574 1.00 58.16 97 PRO A C 1
ATOM 757 O O . PRO A 1 97 ? -20.073 3.943 12.374 1.00 58.16 97 PRO A O 1
ATOM 760 N N . LYS A 1 98 ? -19.695 3.067 14.420 1.00 56.12 98 LYS A N 1
ATOM 761 C CA . LYS A 1 98 ? -18.719 2.074 13.961 1.00 56.12 98 LYS A CA 1
ATOM 762 C C . LYS A 1 98 ? -19.432 1.194 12.933 1.00 56.12 98 LYS A C 1
ATOM 764 O O . LYS A 1 98 ? -20.359 0.473 13.293 1.00 56.12 98 LYS A O 1
ATOM 769 N N . LYS A 1 99 ? -19.030 1.318 11.660 1.00 52.88 99 LYS A N 1
ATOM 770 C CA . LYS A 1 99 ? -19.486 0.448 10.563 1.00 52.88 99 LYS A CA 1
ATOM 771 C C . LYS A 1 99 ? -19.457 -1.008 11.031 1.00 52.88 99 LYS A C 1
ATOM 773 O O . LYS A 1 99 ? -18.593 -1.355 11.840 1.00 52.88 99 LYS A O 1
ATOM 778 N N . ASP A 1 100 ? -20.390 -1.825 10.544 1.00 50.34 100 ASP A N 1
ATOM 779 C CA . ASP A 1 100 ? -20.526 -3.232 10.941 1.00 50.34 100 ASP A CA 1
ATOM 780 C C . ASP A 1 100 ? -19.137 -3.901 11.022 1.00 50.34 100 ASP A C 1
ATOM 782 O O . ASP A 1 100 ? -18.315 -3.684 10.127 1.00 50.34 100 ASP A O 1
ATOM 786 N N . PRO A 1 101 ? -18.824 -4.699 12.059 1.00 46.59 101 PRO A N 1
ATOM 787 C CA . PRO A 1 101 ? -17.535 -5.378 12.177 1.00 46.59 101 PRO A CA 1
ATOM 788 C C . PRO A 1 101 ? -17.097 -6.131 10.909 1.00 46.59 101 PRO A C 1
ATOM 790 O O . PRO A 1 101 ? -15.901 -6.223 10.634 1.00 46.59 101 PRO A O 1
ATOM 793 N N . GLN A 1 102 ? -18.036 -6.655 10.112 1.00 44.75 102 GLN A N 1
ATOM 794 C CA . GLN A 1 102 ? -17.744 -7.265 8.814 1.00 44.75 102 GLN A CA 1
ATOM 795 C C . GLN A 1 102 ? -17.402 -6.236 7.734 1.00 44.75 102 GLN A C 1
ATOM 797 O O . GLN A 1 102 ? -16.513 -6.483 6.920 1.00 44.75 102 GLN A O 1
ATOM 802 N N . GLU A 1 103 ? -18.071 -5.087 7.718 1.00 50.31 103 GLU A N 1
ATOM 803 C CA . GLU A 1 103 ? -17.757 -3.981 6.812 1.00 50.31 103 GLU A CA 1
ATOM 804 C C . GLU A 1 103 ? -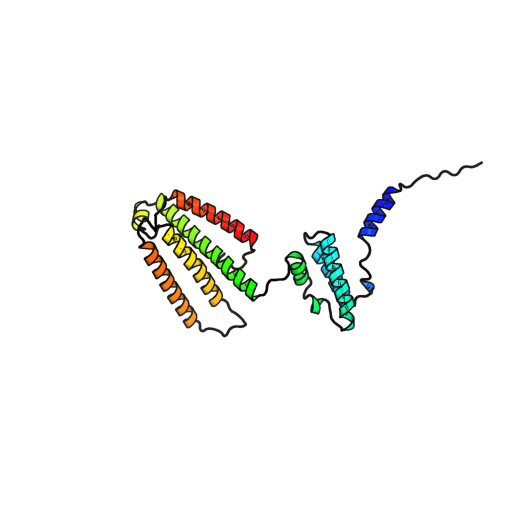16.434 -3.311 7.178 1.00 50.31 103 GLU A C 1
ATOM 806 O O . GLU A 1 103 ? -15.648 -3.009 6.285 1.00 50.31 103 GLU A O 1
ATOM 811 N N . GLN A 1 104 ? -16.127 -3.160 8.469 1.00 56.19 104 GLN A N 1
ATOM 812 C CA . GLN A 1 104 ? -14.816 -2.717 8.943 1.00 56.19 104 GLN A CA 1
ATOM 813 C C . GLN A 1 104 ? -13.731 -3.729 8.599 1.00 56.19 104 GLN A C 1
ATOM 815 O O . GLN A 1 104 ? -12.690 -3.334 8.095 1.00 56.19 104 GLN A O 1
ATOM 820 N N . ALA A 1 105 ? -13.963 -5.030 8.789 1.00 57.00 105 ALA A N 1
ATOM 821 C CA . ALA A 1 105 ? -12.986 -6.051 8.416 1.00 57.00 105 ALA A CA 1
ATOM 822 C C . ALA A 1 105 ? -12.726 -6.083 6.900 1.00 57.00 105 ALA A C 1
ATOM 824 O O . ALA A 1 105 ? -11.577 -6.196 6.477 1.00 57.00 105 ALA A O 1
ATOM 825 N N . LYS A 1 106 ? -13.770 -5.939 6.072 1.00 59.34 106 LYS A N 1
ATOM 826 C CA . LYS A 1 106 ? -13.638 -5.861 4.608 1.00 59.34 106 LYS A CA 1
ATOM 827 C C . LYS A 1 106 ? -12.963 -4.564 4.164 1.00 59.34 106 LYS A C 1
ATOM 829 O O . LYS A 1 106 ? -12.060 -4.617 3.334 1.00 59.34 106 LYS A O 1
ATOM 834 N N . ALA A 1 107 ? -13.359 -3.419 4.717 1.00 62.38 107 ALA A N 1
ATOM 835 C CA . ALA A 1 107 ? -12.727 -2.132 4.433 1.00 62.38 107 ALA A CA 1
ATOM 836 C C . ALA A 1 107 ? -11.250 -2.138 4.854 1.00 62.38 107 ALA A C 1
ATOM 838 O O . ALA A 1 107 ? -10.394 -1.730 4.072 1.00 62.38 107 ALA A O 1
ATOM 839 N N . ASN A 1 108 ? -10.942 -2.700 6.026 1.00 73.25 108 ASN A N 1
ATOM 840 C CA . ASN A 1 108 ? -9.574 -2.894 6.495 1.00 73.25 108 ASN A CA 1
ATOM 841 C C . ASN A 1 108 ? -8.802 -3.819 5.555 1.00 73.25 108 ASN A C 1
ATOM 843 O O . ASN A 1 108 ? -7.684 -3.486 5.196 1.00 73.25 108 ASN A O 1
ATOM 847 N N . TYR A 1 109 ? -9.390 -4.922 5.077 1.00 81.31 109 TYR A N 1
ATOM 848 C CA . TYR A 1 109 ? -8.716 -5.808 4.124 1.00 81.31 109 TYR A CA 1
ATOM 849 C C . TYR A 1 109 ? -8.302 -5.079 2.838 1.00 81.31 109 TYR A C 1
ATOM 851 O O . TYR A 1 109 ? -7.147 -5.186 2.429 1.00 81.31 109 TYR A O 1
ATOM 859 N N . TRP A 1 110 ? -9.209 -4.333 2.202 1.00 84.19 110 TRP A N 1
ATOM 860 C CA . TRP A 1 110 ? -8.910 -3.643 0.941 1.00 84.19 110 TRP A CA 1
ATOM 861 C C . TRP A 1 110 ? -7.896 -2.515 1.120 1.00 84.19 110 TRP A C 1
ATOM 863 O O . TRP A 1 110 ? -6.968 -2.395 0.323 1.00 84.19 110 TRP A O 1
ATOM 873 N N . ILE A 1 111 ? -8.033 -1.725 2.186 1.00 82.94 111 ILE A N 1
ATOM 874 C CA . ILE A 1 111 ? -7.117 -0.619 2.479 1.00 82.94 111 ILE A CA 1
ATOM 875 C C . ILE A 1 111 ? -5.733 -1.154 2.874 1.00 82.94 111 ILE A C 1
ATOM 877 O O . ILE A 1 111 ? -4.727 -0.668 2.361 1.00 82.94 111 ILE A O 1
ATOM 881 N N . THR A 1 112 ? -5.664 -2.193 3.711 1.00 82.12 112 THR A N 1
ATOM 882 C CA . THR A 1 112 ? -4.407 -2.875 4.058 1.00 82.12 112 THR A CA 1
ATOM 883 C C . THR A 1 112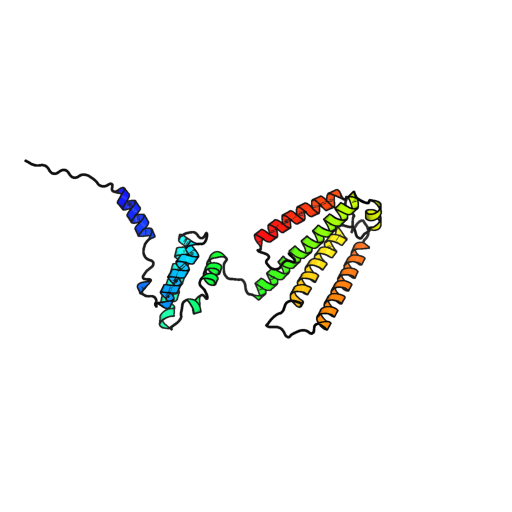 ? -3.766 -3.517 2.828 1.00 82.12 112 THR A C 1
ATOM 885 O O . THR A 1 112 ? -2.556 -3.412 2.652 1.00 82.12 112 THR A O 1
ATOM 888 N N . SER A 1 113 ? -4.552 -4.134 1.939 1.00 89.25 113 SER A N 1
ATOM 889 C CA . SER A 1 113 ? -4.033 -4.727 0.697 1.00 89.25 113 SER A CA 1
ATOM 890 C C . SER A 1 113 ? -3.464 -3.682 -0.248 1.00 89.25 113 SER A C 1
ATOM 892 O O . SER A 1 113 ? -2.398 -3.902 -0.822 1.00 89.25 113 SER A O 1
ATOM 894 N N . LEU A 1 114 ? -4.139 -2.539 -0.378 1.00 91.06 114 LEU A N 1
ATOM 895 C CA . LEU A 1 114 ? -3.641 -1.407 -1.147 1.00 91.06 114 LEU A CA 1
ATOM 896 C C . LEU A 1 114 ? -2.328 -0.885 -0.557 1.00 91.06 114 LEU A C 1
ATOM 898 O O . LEU A 1 114 ? -1.364 -0.718 -1.295 1.00 91.06 114 LEU A O 1
ATOM 902 N N . ASP A 1 115 ? -2.258 -0.668 0.757 1.00 88.44 115 ASP A N 1
ATOM 903 C CA . ASP A 1 115 ? -1.041 -0.169 1.404 1.00 88.44 115 ASP A CA 1
ATOM 904 C C . ASP A 1 115 ? 0.138 -1.150 1.275 1.00 88.44 115 ASP A C 1
ATOM 906 O O . ASP A 1 115 ? 1.247 -0.738 0.926 1.00 88.44 115 ASP A O 1
ATOM 910 N N . ASN A 1 116 ? -0.109 -2.449 1.466 1.00 89.62 116 ASN A N 1
ATOM 911 C CA . ASN A 1 116 ? 0.884 -3.506 1.268 1.00 89.62 116 ASN A CA 1
ATOM 912 C C . ASN A 1 116 ? 1.345 -3.587 -0.197 1.00 89.62 116 ASN A C 1
ATOM 914 O O . ASN A 1 116 ? 2.537 -3.734 -0.462 1.00 89.62 116 ASN A O 1
ATOM 918 N N . GLY A 1 117 ? 0.426 -3.448 -1.155 1.00 94.12 117 GLY A N 1
ATOM 919 C CA . GLY A 1 117 ? 0.761 -3.424 -2.578 1.00 94.12 117 GLY A CA 1
ATOM 920 C C . GLY A 1 117 ? 1.586 -2.196 -2.959 1.00 94.12 117 GLY A C 1
ATOM 921 O O . GLY A 1 117 ? 2.618 -2.326 -3.609 1.00 94.12 117 GLY A O 1
ATOM 922 N N . LEU A 1 118 ? 1.200 -1.007 -2.489 1.00 94.50 118 LEU A N 1
ATOM 923 C CA . LEU A 1 118 ? 1.964 0.227 -2.700 1.00 94.50 118 LEU A CA 1
ATOM 924 C C . LEU A 1 118 ? 3.353 0.154 -2.060 1.00 94.50 118 LEU A C 1
ATOM 926 O O . LEU A 1 118 ? 4.311 0.674 -2.625 1.00 94.50 118 LEU A O 1
ATOM 930 N N . MET A 1 119 ? 3.484 -0.495 -0.898 1.00 92.06 119 MET A N 1
ATOM 931 C CA . MET A 1 119 ? 4.782 -0.760 -0.277 1.00 92.06 119 MET A CA 1
ATOM 932 C C . MET A 1 119 ? 5.664 -1.603 -1.187 1.00 92.06 119 MET A C 1
ATOM 934 O O . MET A 1 119 ? 6.802 -1.221 -1.449 1.00 92.06 119 MET A O 1
ATOM 938 N N . LEU A 1 120 ? 5.139 -2.736 -1.659 1.00 94.31 120 LEU A N 1
ATOM 939 C CA . LEU A 1 120 ? 5.893 -3.660 -2.494 1.00 94.31 120 LEU A CA 1
ATOM 940 C C . LEU A 1 120 ? 6.315 -2.970 -3.797 1.00 94.31 120 LEU A C 1
ATOM 942 O O . LEU A 1 120 ? 7.490 -3.006 -4.156 1.00 94.31 120 LEU A O 1
ATOM 946 N N . PHE A 1 121 ? 5.394 -2.230 -4.416 1.00 96.94 121 PHE A N 1
ATOM 947 C CA . PHE A 1 121 ? 5.649 -1.428 -5.610 1.00 96.94 121 PHE A CA 1
ATOM 948 C C . PHE A 1 121 ? 6.765 -0.405 -5.390 1.00 96.94 121 PHE A C 1
ATOM 950 O O . PHE A 1 121 ? 7.714 -0.330 -6.167 1.00 96.94 121 PHE A O 1
ATOM 957 N N . MET A 1 122 ? 6.689 0.349 -4.292 1.00 96.25 122 MET A N 1
ATOM 958 C CA . MET A 1 122 ? 7.700 1.334 -3.920 1.00 96.25 122 MET A CA 1
ATOM 959 C C . MET A 1 122 ? 9.073 0.689 -3.708 1.00 96.25 122 MET A C 1
ATOM 961 O O . MET A 1 122 ? 10.062 1.220 -4.202 1.00 96.25 122 MET A O 1
ATOM 965 N N . ILE A 1 123 ? 9.147 -0.452 -3.012 1.00 95.62 123 ILE A N 1
ATOM 966 C CA . ILE A 1 123 ? 10.409 -1.167 -2.768 1.00 95.62 123 ILE A CA 1
ATOM 967 C C . ILE A 1 123 ? 11.026 -1.634 -4.087 1.00 95.62 123 ILE A C 1
ATOM 969 O O . ILE A 1 123 ? 12.215 -1.416 -4.295 1.00 95.62 123 ILE A O 1
ATOM 973 N N . PHE A 1 124 ? 10.240 -2.213 -5.000 1.00 95.44 124 PHE A N 1
ATOM 974 C CA . PHE A 1 124 ? 10.740 -2.623 -6.315 1.00 95.44 124 PHE A CA 1
ATOM 975 C C . PHE A 1 124 ? 11.226 -1.433 -7.147 1.00 95.44 124 PHE A C 1
ATOM 977 O O . PHE A 1 124 ? 12.304 -1.502 -7.735 1.00 95.44 124 PHE A O 1
ATOM 984 N N . CYS A 1 125 ? 10.483 -0.325 -7.159 1.00 96.25 125 CYS A N 1
ATOM 985 C CA . CYS A 1 125 ? 10.914 0.904 -7.822 1.00 96.25 125 CYS A CA 1
ATOM 986 C C . CYS A 1 125 ? 12.220 1.446 -7.214 1.00 96.25 125 CYS A C 1
ATOM 988 O O . CYS A 1 125 ? 13.160 1.742 -7.946 1.00 96.25 125 CYS A O 1
ATOM 990 N N . LEU A 1 126 ? 12.339 1.513 -5.885 1.00 96.06 126 LEU A N 1
ATOM 991 C CA . LEU A 1 126 ? 13.586 1.923 -5.229 1.00 96.06 126 LEU A CA 1
ATOM 992 C C . LEU A 1 126 ? 14.741 0.979 -5.566 1.00 96.06 126 LEU A C 1
ATOM 994 O O . LEU A 1 126 ? 15.829 1.444 -5.892 1.00 96.06 126 LEU A O 1
ATOM 998 N N . MET A 1 127 ? 14.499 -0.331 -5.531 1.00 94.50 127 MET A N 1
ATOM 999 C CA . MET A 1 127 ? 15.493 -1.357 -5.827 1.00 94.50 127 MET A CA 1
ATOM 1000 C C . MET A 1 127 ? 16.011 -1.237 -7.264 1.00 94.50 127 MET A C 1
ATOM 1002 O O . MET A 1 127 ? 17.218 -1.147 -7.463 1.00 94.50 127 MET A O 1
ATOM 1006 N N . TYR A 1 128 ? 15.130 -1.194 -8.268 1.00 93.81 128 TYR A N 1
ATOM 1007 C CA . TYR A 1 128 ? 15.544 -1.099 -9.672 1.00 93.81 128 TYR A CA 1
ATOM 1008 C C . TYR A 1 128 ? 16.072 0.287 -10.052 1.00 93.81 128 TYR A C 1
ATOM 1010 O O . TYR A 1 128 ? 16.979 0.381 -10.879 1.00 93.81 128 TYR A O 1
ATOM 1018 N N . GLY A 1 129 ? 15.575 1.349 -9.412 1.00 93.62 129 GLY A N 1
ATOM 1019 C CA . GLY A 1 129 ? 16.164 2.681 -9.502 1.00 93.62 129 GLY A CA 1
ATOM 1020 C C . GLY A 1 129 ? 17.603 2.684 -8.986 1.00 93.62 129 GLY A C 1
ATOM 1021 O O . GLY A 1 129 ? 18.511 3.081 -9.708 1.00 93.62 129 GLY A O 1
ATOM 1022 N N . ALA A 1 130 ? 17.835 2.167 -7.776 1.00 93.50 130 ALA A N 1
ATOM 1023 C CA . ALA A 1 130 ? 19.165 2.092 -7.177 1.00 93.50 130 ALA A CA 1
ATOM 1024 C C . ALA A 1 130 ? 20.118 1.206 -7.994 1.00 93.50 130 ALA A C 1
ATOM 1026 O O . ALA A 1 130 ? 21.184 1.671 -8.394 1.00 93.50 130 ALA A O 1
ATOM 1027 N N . ILE A 1 131 ? 19.726 -0.037 -8.308 1.00 91.62 131 ILE A N 1
ATOM 1028 C CA . ILE A 1 131 ? 20.541 -0.958 -9.120 1.00 91.62 131 ILE A CA 1
ATOM 1029 C C . ILE A 1 131 ? 20.922 -0.304 -10.447 1.00 91.62 131 ILE A C 1
ATOM 1031 O O . ILE A 1 131 ? 22.069 -0.417 -10.863 1.00 91.62 131 ILE A O 1
ATOM 1035 N N . GLY A 1 132 ? 20.006 0.424 -11.086 1.00 89.06 132 GLY A N 1
ATOM 1036 C CA . GLY A 1 132 ? 20.293 1.061 -12.362 1.00 89.06 132 GLY A CA 1
ATOM 1037 C C . GLY A 1 132 ? 21.309 2.205 -12.318 1.00 89.06 132 GLY A C 1
ATOM 1038 O O . GLY A 1 132 ? 21.996 2.450 -13.309 1.00 89.06 132 GLY A O 1
ATOM 1039 N N . PHE A 1 133 ? 21.463 2.873 -11.172 1.00 90.06 133 PHE A N 1
ATOM 1040 C CA . PHE A 1 133 ? 22.523 3.866 -10.972 1.00 90.06 133 PHE A CA 1
ATOM 1041 C C . PHE A 1 133 ? 23.867 3.238 -10.585 1.00 90.06 133 PHE A C 1
ATOM 1043 O O . PHE A 1 133 ? 24.907 3.758 -10.983 1.00 90.06 133 PHE A O 1
ATOM 1050 N N . PHE A 1 134 ? 23.861 2.124 -9.847 1.00 89.81 134 PHE A N 1
ATOM 1051 C CA . PHE A 1 134 ? 25.088 1.482 -9.361 1.00 89.81 134 PHE A CA 1
ATOM 1052 C C . PHE A 1 134 ? 25.645 0.396 -10.296 1.00 89.81 134 PHE A C 1
ATOM 1054 O O . PHE A 1 134 ? 26.839 0.117 -10.256 1.00 89.81 134 PHE A O 1
ATOM 1061 N N . SER A 1 135 ? 24.815 -0.226 -11.141 1.00 88.00 135 SER A N 1
ATOM 1062 C CA . SER A 1 135 ? 25.218 -1.340 -12.006 1.00 88.00 135 SER A CA 1
ATOM 1063 C C . SER A 1 135 ? 24.335 -1.480 -13.252 1.00 88.00 135 SER A C 1
ATOM 1065 O O . SER A 1 135 ? 23.276 -2.114 -13.242 1.00 88.00 135 SER A O 1
ATOM 1067 N N . LYS A 1 136 ? 24.825 -0.958 -14.386 1.00 80.62 136 LYS A N 1
ATOM 1068 C CA . LYS A 1 136 ? 24.163 -1.119 -15.695 1.00 80.62 136 LYS A CA 1
ATOM 1069 C C . LYS A 1 136 ? 24.068 -2.586 -16.127 1.00 80.62 136 LYS A C 1
ATOM 1071 O O . LYS A 1 136 ? 23.036 -2.993 -16.651 1.00 80.62 136 LYS A O 1
ATOM 1076 N N . THR A 1 137 ? 25.100 -3.389 -15.862 1.00 82.75 137 THR A N 1
ATOM 1077 C CA . THR A 1 137 ? 25.123 -4.825 -16.192 1.00 82.75 137 THR A CA 1
ATOM 1078 C C . THR A 1 137 ? 24.045 -5.591 -15.430 1.00 82.75 137 THR A C 1
ATOM 1080 O O . THR A 1 137 ? 23.329 -6.407 -16.002 1.00 82.75 137 THR A O 1
ATOM 1083 N N . GLN A 1 138 ? 23.868 -5.302 -14.140 1.00 79.62 138 GLN A N 1
ATOM 1084 C CA . GLN A 1 138 ? 22.846 -5.966 -13.332 1.00 79.62 138 GLN A CA 1
ATOM 1085 C C . GLN A 1 138 ? 21.432 -5.509 -13.705 1.00 79.62 138 GLN A C 1
ATOM 1087 O O . GLN A 1 138 ? 20.504 -6.313 -13.684 1.00 79.62 138 GLN A O 1
ATOM 1092 N N . GLN A 1 139 ? 21.275 -4.250 -14.125 1.00 79.56 139 GLN A N 1
ATOM 1093 C CA . GLN A 1 139 ? 20.019 -3.764 -14.690 1.00 79.56 139 GLN A CA 1
ATOM 1094 C C . GLN A 1 139 ? 19.674 -4.452 -16.021 1.00 79.56 139 GLN A C 1
ATOM 1096 O O . GLN A 1 139 ? 18.506 -4.761 -16.248 1.00 79.56 139 GLN A O 1
ATOM 1101 N N . GLN A 1 140 ? 20.665 -4.720 -16.878 1.00 78.81 140 GLN A N 1
ATOM 1102 C CA . GLN A 1 140 ? 20.477 -5.468 -18.127 1.00 78.81 140 GLN A CA 1
ATOM 1103 C C . GLN A 1 140 ? 20.129 -6.938 -17.872 1.00 78.81 140 GLN A C 1
ATOM 1105 O O . GLN A 1 140 ? 19.234 -7.462 -18.522 1.00 78.81 140 GLN A O 1
ATOM 1110 N N . ASN A 1 141 ? 20.756 -7.581 -16.884 1.00 80.81 141 ASN A N 1
ATOM 1111 C CA . ASN A 1 141 ? 20.452 -8.968 -16.510 1.00 80.81 141 ASN A CA 1
ATOM 1112 C C . ASN A 1 141 ? 19.058 -9.140 -15.880 1.00 80.81 141 ASN A C 1
ATOM 1114 O O . ASN A 1 141 ? 18.523 -10.243 -15.860 1.00 80.81 141 ASN A O 1
ATOM 1118 N N . ALA A 1 142 ? 18.451 -8.059 -15.386 1.00 80.06 142 ALA A N 1
ATOM 1119 C CA . ALA A 1 142 ? 17.082 -8.047 -14.875 1.00 80.06 142 ALA A CA 1
ATOM 1120 C C . ALA A 1 142 ? 16.024 -7.841 -15.981 1.00 80.06 142 ALA A C 1
ATOM 1122 O O . ALA A 1 142 ? 14.930 -7.346 -15.695 1.00 80.06 142 ALA A O 1
ATOM 1123 N N . GLN A 1 143 ? 16.346 -8.167 -17.239 1.00 74.19 143 GLN A N 1
ATOM 1124 C CA . GLN A 1 143 ? 15.473 -7.940 -18.390 1.00 74.19 143 GLN A CA 1
ATOM 1125 C C . GLN A 1 143 ? 14.099 -8.595 -18.180 1.00 74.19 143 GLN A C 1
ATOM 1127 O O . GLN A 1 143 ? 14.000 -9.753 -17.781 1.00 74.19 143 GLN A O 1
ATOM 1132 N N . GLY A 1 144 ? 13.029 -7.822 -18.381 1.00 85.69 144 GLY A N 1
ATOM 1133 C CA . GLY A 1 144 ? 11.648 -8.248 -18.125 1.00 85.69 144 GLY A CA 1
ATOM 1134 C C . GLY A 1 144 ? 11.230 -8.140 -16.654 1.00 85.69 144 GLY A C 1
ATOM 1135 O O . GLY A 1 144 ? 10.168 -7.594 -16.354 1.00 85.69 144 GLY A O 1
ATOM 1136 N N . ALA A 1 145 ? 12.083 -8.554 -15.714 1.00 88.94 145 ALA A N 1
ATOM 1137 C CA . ALA A 1 145 ? 11.819 -8.429 -14.275 1.00 88.94 145 ALA A CA 1
ATOM 1138 C C . ALA A 1 145 ? 11.762 -6.965 -13.806 1.00 88.94 145 ALA A C 1
ATOM 1140 O O . ALA A 1 145 ? 10.974 -6.621 -12.927 1.00 88.94 145 ALA A O 1
ATOM 1141 N N . ASN A 1 146 ? 12.569 -6.094 -14.417 1.00 92.38 146 ASN A N 1
ATOM 1142 C CA . ASN A 1 146 ? 12.545 -4.661 -14.145 1.00 92.38 146 ASN A CA 1
ATOM 1143 C C . ASN A 1 146 ? 11.376 -3.932 -14.824 1.00 92.38 146 ASN A C 1
ATOM 1145 O O . ASN A 1 146 ? 11.183 -2.755 -14.551 1.00 92.38 146 ASN A O 1
ATOM 1149 N N . GLY A 1 147 ? 10.600 -4.566 -15.701 1.00 94.44 147 GLY A N 1
ATOM 1150 C CA . GLY A 1 147 ? 9.544 -3.873 -16.432 1.00 94.44 147 GLY A CA 1
ATOM 1151 C C . GLY A 1 147 ? 8.426 -3.358 -15.514 1.00 94.44 147 GLY A C 1
ATOM 1152 O O . GLY A 1 147 ? 8.047 -3.998 -14.528 1.00 94.44 147 GLY A O 1
ATOM 1153 N N . ILE A 1 148 ? 7.899 -2.169 -15.819 1.00 95.25 148 ILE A N 1
ATOM 1154 C CA . ILE A 1 148 ? 6.936 -1.484 -14.943 1.00 95.25 148 ILE A CA 1
ATOM 1155 C C . ILE A 1 148 ? 5.633 -2.272 -14.764 1.00 95.25 148 ILE A C 1
ATOM 1157 O O . ILE A 1 148 ? 5.049 -2.264 -13.681 1.00 95.25 148 ILE A O 1
ATOM 1161 N N . THR A 1 149 ? 5.205 -2.997 -15.796 1.00 95.69 149 THR A N 1
ATOM 1162 C CA . THR A 1 149 ? 3.986 -3.812 -15.773 1.00 95.69 149 THR A CA 1
ATOM 1163 C C . THR A 1 149 ? 4.166 -5.023 -14.867 1.00 95.69 149 THR A C 1
ATOM 1165 O O . THR A 1 149 ? 3.304 -5.290 -14.032 1.00 95.69 149 THR A O 1
ATOM 1168 N N . ALA A 1 150 ? 5.310 -5.709 -14.955 1.00 95.75 150 ALA A N 1
ATOM 1169 C CA . ALA A 1 150 ? 5.647 -6.816 -14.063 1.00 95.75 150 ALA A CA 1
ATOM 1170 C C . ALA A 1 150 ? 5.698 -6.365 -12.599 1.00 95.75 150 ALA A C 1
ATOM 1172 O O . ALA A 1 150 ? 5.100 -7.008 -11.734 1.00 95.75 150 ALA A O 1
ATOM 1173 N N . ILE A 1 151 ? 6.330 -5.220 -12.329 1.00 95.88 151 ILE A N 1
ATOM 1174 C CA . ILE A 1 151 ? 6.393 -4.635 -10.987 1.00 95.88 151 ILE A CA 1
ATOM 1175 C C . ILE A 1 151 ? 4.990 -4.256 -10.484 1.00 95.88 151 ILE A C 1
ATOM 1177 O O . ILE A 1 151 ? 4.649 -4.536 -9.335 1.00 95.88 151 ILE A O 1
ATOM 1181 N N . LEU A 1 152 ? 4.140 -3.655 -11.317 1.00 96.69 152 LEU A N 1
ATOM 1182 C CA . LEU A 1 152 ? 2.784 -3.277 -10.918 1.00 96.69 152 LEU A CA 1
ATOM 1183 C C . LEU A 1 152 ? 1.919 -4.503 -10.597 1.00 96.69 152 LEU A C 1
ATOM 1185 O O . LEU A 1 152 ? 1.321 -4.573 -9.523 1.00 96.69 152 LEU A O 1
ATOM 1189 N N . VAL A 1 153 ? 1.888 -5.490 -11.494 1.00 96.56 153 VAL A N 1
ATOM 1190 C CA . VAL A 1 153 ? 1.101 -6.719 -11.318 1.00 96.56 153 VAL A CA 1
ATOM 1191 C C . VAL A 1 153 ? 1.581 -7.493 -10.094 1.00 96.56 153 VAL A C 1
ATOM 1193 O O . VAL A 1 153 ? 0.764 -7.868 -9.251 1.00 96.56 153 VAL A O 1
ATOM 1196 N N . THR A 1 154 ? 2.899 -7.674 -9.938 1.00 95.00 154 THR A N 1
ATOM 1197 C CA . THR A 1 154 ? 3.457 -8.390 -8.781 1.00 95.00 154 THR A CA 1
ATOM 1198 C C . THR A 1 154 ? 3.123 -7.690 -7.469 1.00 95.00 154 THR A C 1
ATOM 1200 O O . THR A 1 154 ? 2.850 -8.348 -6.469 1.00 95.00 154 THR A O 1
ATOM 1203 N N . SER A 1 155 ? 3.067 -6.357 -7.481 1.00 96.06 155 SER A N 1
ATOM 1204 C CA . SER A 1 155 ? 2.728 -5.553 -6.310 1.00 96.06 155 SER A CA 1
ATOM 1205 C C . SER A 1 155 ? 1.262 -5.673 -5.920 1.00 96.06 155 SER A C 1
ATOM 1207 O O . SER A 1 155 ? 0.954 -5.820 -4.740 1.00 96.06 155 SER A O 1
ATOM 1209 N N . ILE A 1 156 ? 0.353 -5.676 -6.898 1.00 95.62 156 ILE A N 1
ATOM 1210 C CA . ILE A 1 156 ? -1.080 -5.891 -6.659 1.00 95.62 156 ILE A CA 1
ATOM 1211 C C . ILE A 1 156 ? -1.312 -7.289 -6.077 1.00 95.62 156 ILE A C 1
ATOM 1213 O O . ILE A 1 156 ? -1.953 -7.434 -5.034 1.00 95.62 156 ILE A O 1
ATOM 1217 N N . VAL A 1 157 ? -0.752 -8.318 -6.717 1.00 94.88 157 VAL A N 1
ATOM 1218 C CA . VAL A 1 157 ? -0.896 -9.712 -6.275 1.00 94.88 157 VAL A CA 1
ATOM 1219 C C . VAL A 1 157 ? -0.263 -9.918 -4.902 1.00 94.88 157 VAL A C 1
ATOM 1221 O O . VAL A 1 157 ? -0.890 -10.508 -4.024 1.00 94.88 157 VAL A O 1
ATOM 1224 N N . GLY A 1 158 ? 0.942 -9.388 -4.688 1.00 91.31 158 GLY A N 1
ATOM 1225 C CA . GLY A 1 158 ? 1.638 -9.445 -3.409 1.00 91.31 158 GLY A CA 1
ATOM 1226 C C . GLY A 1 158 ? 0.855 -8.745 -2.299 1.00 91.31 158 GLY A C 1
ATOM 1227 O O . GLY A 1 158 ? 0.650 -9.329 -1.240 1.00 91.31 158 GLY A O 1
ATOM 1228 N N . GLY A 1 159 ? 0.330 -7.543 -2.553 1.00 91.38 159 GLY A N 1
ATOM 1229 C CA . GLY A 1 159 ? -0.486 -6.796 -1.593 1.00 91.38 159 GLY A CA 1
ATOM 1230 C C . GLY A 1 159 ? -1.746 -7.550 -1.161 1.00 91.38 159 GLY A C 1
ATOM 1231 O O . GLY A 1 159 ? -2.026 -7.662 0.036 1.00 91.38 159 GLY A O 1
ATOM 1232 N N . LEU A 1 160 ? -2.476 -8.131 -2.118 1.00 92.12 160 LEU A N 1
ATOM 1233 C CA . LEU A 1 160 ? -3.669 -8.944 -1.850 1.00 92.12 160 LEU A CA 1
ATOM 1234 C C . LEU A 1 160 ? -3.327 -10.252 -1.126 1.00 92.12 160 LEU A C 1
ATOM 1236 O O . LEU A 1 160 ? -4.000 -10.618 -0.155 1.00 92.12 160 LEU A O 1
ATOM 1240 N N . GLY A 1 161 ? -2.288 -10.946 -1.593 1.00 88.00 161 GLY A N 1
ATOM 1241 C CA . GLY A 1 161 ? -1.856 -12.246 -1.088 1.00 88.00 161 GLY A CA 1
ATOM 1242 C C . GLY A 1 161 ? -1.328 -12.166 0.338 1.00 88.00 161 GLY A C 1
ATOM 1243 O O . GLY A 1 161 ? -1.781 -12.911 1.203 1.00 88.00 161 GLY A O 1
ATOM 1244 N N . VAL A 1 162 ? -0.443 -11.207 0.615 1.00 84.56 162 VAL A N 1
ATOM 1245 C CA . VAL A 1 162 ? 0.106 -10.958 1.954 1.00 84.56 162 VAL A CA 1
ATOM 1246 C C . VAL A 1 162 ? -1.005 -10.603 2.938 1.00 84.56 162 VAL A C 1
ATOM 1248 O O . VAL A 1 162 ? -1.061 -11.159 4.034 1.00 84.56 162 VAL A O 1
ATOM 1251 N N . SER A 1 163 ? -1.945 -9.747 2.536 1.00 84.50 163 SER A N 1
ATOM 1252 C CA . SER A 1 163 ? -3.070 -9.365 3.395 1.00 84.50 163 SER A CA 1
ATOM 1253 C C . SER A 1 163 ? -3.985 -10.548 3.703 1.00 84.50 163 SER A C 1
ATOM 1255 O O . SER A 1 163 ? -4.400 -10.718 4.849 1.00 84.50 163 SER A O 1
ATOM 1257 N N . LYS A 1 164 ? -4.252 -11.423 2.720 1.00 84.31 164 LYS A N 1
ATOM 1258 C CA . LYS A 1 164 ? -5.003 -12.666 2.963 1.00 84.31 164 LYS A CA 1
ATOM 1259 C C . LYS A 1 164 ? -4.247 -13.635 3.847 1.00 84.31 164 LYS A C 1
ATOM 1261 O O . LYS A 1 164 ? -4.858 -14.271 4.704 1.00 84.31 164 LYS A O 1
ATOM 1266 N N . LEU A 1 165 ? -2.937 -13.737 3.666 1.00 81.44 165 LEU A N 1
ATOM 1267 C CA . LEU A 1 165 ? -2.117 -14.616 4.475 1.00 81.44 165 LEU A CA 1
ATOM 1268 C C . LEU A 1 165 ? -2.119 -14.168 5.940 1.00 81.44 165 LEU A C 1
ATOM 1270 O O . LEU A 1 165 ? -2.336 -14.993 6.825 1.00 81.44 165 LEU A O 1
ATOM 1274 N N . PHE A 1 166 ? -1.976 -12.868 6.205 1.00 77.19 166 PHE A N 1
ATOM 1275 C CA . PHE A 1 166 ? -2.095 -12.321 7.556 1.00 77.19 166 PHE A CA 1
ATOM 1276 C C . PHE A 1 166 ? -3.487 -12.529 8.155 1.00 77.19 166 PHE A C 1
ATOM 1278 O O . PHE A 1 166 ? -3.583 -12.997 9.289 1.00 77.19 166 PHE A O 1
ATOM 1285 N N . GLU A 1 167 ? -4.557 -12.267 7.397 1.00 77.31 167 GLU A N 1
ATOM 1286 C CA . GLU A 1 167 ? -5.937 -12.529 7.834 1.00 77.31 167 GLU A CA 1
ATOM 1287 C C . GLU A 1 167 ? -6.134 -14.004 8.231 1.00 77.31 167 GLU A C 1
ATOM 1289 O O . GLU A 1 167 ? -6.769 -14.312 9.239 1.00 77.31 167 GLU A O 1
ATOM 1294 N N . TYR A 1 168 ? -5.555 -14.926 7.461 1.00 76.50 168 TYR A N 1
ATOM 1295 C CA . TYR A 1 168 ? -5.640 -16.364 7.700 1.00 76.50 168 TYR A CA 1
ATOM 1296 C C . TYR A 1 168 ? -4.750 -16.850 8.860 1.00 76.50 168 TYR A C 1
ATOM 1298 O O . TYR A 1 168 ? -5.076 -17.819 9.560 1.00 76.50 168 TYR A O 1
ATOM 1306 N N . MET A 1 169 ? -3.620 -16.181 9.098 1.00 69.81 169 MET A N 1
ATOM 1307 C CA . MET A 1 169 ? -2.720 -16.490 10.208 1.00 69.81 169 MET A CA 1
ATOM 1308 C C . MET A 1 169 ? -3.214 -15.928 11.544 1.00 69.81 169 MET A C 1
ATOM 1310 O O . MET A 1 169 ? -2.986 -16.580 12.567 1.00 69.81 169 MET A O 1
ATOM 1314 N N . MET A 1 170 ? -3.929 -14.797 11.546 1.00 68.19 170 MET A N 1
ATOM 1315 C CA . MET A 1 170 ? -4.417 -14.166 12.772 1.00 68.19 170 MET A CA 1
ATOM 1316 C C . MET A 1 170 ? -5.363 -15.079 13.574 1.00 68.19 170 MET A C 1
ATOM 1318 O O . MET A 1 170 ? -6.239 -15.743 13.006 1.00 68.19 170 MET A O 1
ATOM 1322 N N . PRO A 1 171 ? -5.231 -15.119 14.914 1.00 58.56 171 PRO A N 1
ATOM 1323 C CA . PRO A 1 171 ? -6.127 -15.895 15.758 1.00 58.56 171 PRO A CA 1
ATOM 1324 C C . PRO A 1 171 ? -7.528 -15.280 15.738 1.00 58.56 171 PRO A C 1
ATOM 1326 O O . PRO A 1 171 ? -7.769 -14.224 16.320 1.00 58.56 171 PRO A O 1
ATOM 1329 N N . ASN A 1 172 ? -8.483 -15.956 15.105 1.00 64.94 172 ASN A N 1
ATOM 1330 C CA . ASN A 1 172 ? -9.885 -15.566 15.173 1.00 64.94 172 ASN A CA 1
ATOM 1331 C C . ASN A 1 172 ? -10.605 -16.420 16.224 1.00 64.94 172 ASN A C 1
ATOM 1333 O O . ASN A 1 172 ? -10.812 -17.613 16.017 1.00 64.94 172 ASN A O 1
ATOM 1337 N N . LYS A 1 173 ? -11.018 -15.798 17.339 1.00 57.06 173 LYS A N 1
ATOM 1338 C CA . LYS A 1 173 ? -11.719 -16.470 18.452 1.00 57.06 173 LYS A CA 1
ATOM 1339 C C . LYS A 1 173 ? -13.049 -17.126 18.039 1.00 57.06 173 LYS A C 1
ATOM 1341 O O . LYS A 1 173 ? -13.551 -17.961 18.778 1.00 57.06 173 LYS A O 1
ATOM 1346 N N . LYS A 1 174 ? -13.611 -16.759 16.879 1.00 62.66 174 LYS A N 1
ATOM 1347 C CA . LYS A 1 174 ? -14.881 -17.285 16.349 1.00 62.66 174 LYS A CA 1
ATOM 1348 C C . LYS A 1 174 ? -14.714 -18.372 15.276 1.00 62.66 174 LYS A C 1
ATOM 1350 O O . LYS A 1 174 ? -15.719 -18.908 14.824 1.00 62.66 174 LYS A O 1
ATOM 1355 N N . LYS A 1 175 ? -13.489 -18.684 14.828 1.00 64.69 175 LYS A N 1
ATOM 1356 C CA . LYS A 1 175 ? -13.236 -19.706 13.794 1.00 64.69 175 LYS A CA 1
ATOM 1357 C C . LYS A 1 175 ? -12.535 -20.932 14.392 1.00 64.69 175 LYS A C 1
ATOM 1359 O O . LYS A 1 175 ? -11.720 -20.774 15.302 1.00 64.69 175 LYS A O 1
ATOM 1364 N N . PRO A 1 176 ? -12.810 -22.148 13.881 1.00 70.25 176 PRO A N 1
ATOM 1365 C CA . PRO A 1 176 ? -12.109 -23.347 14.323 1.00 70.25 176 PRO A CA 1
ATOM 1366 C C . PRO A 1 176 ? -10.600 -23.200 14.092 1.00 70.25 176 PRO A C 1
ATOM 1368 O O . PRO A 1 176 ? -10.162 -22.640 13.082 1.00 70.25 176 PRO A O 1
ATOM 1371 N N . LYS A 1 177 ? -9.792 -23.699 15.036 1.00 71.38 177 LYS A N 1
ATOM 1372 C CA . LYS A 1 177 ? -8.330 -23.674 14.919 1.00 71.38 177 LYS A CA 1
ATOM 1373 C C . LYS A 1 177 ? -7.910 -24.505 13.707 1.00 71.38 177 LYS A C 1
ATOM 1375 O O . LYS A 1 177 ? -8.025 -25.726 13.711 1.00 71.38 177 LYS A O 1
ATOM 1380 N N . VAL A 1 178 ? -7.402 -23.842 12.674 1.00 77.50 178 VAL A N 1
ATOM 1381 C CA . VAL A 1 178 ? -6.818 -24.529 11.520 1.00 77.50 178 VAL A CA 1
ATOM 1382 C C . VAL A 1 178 ? -5.430 -25.046 11.893 1.00 77.50 178 VAL A C 1
ATOM 1384 O O . VAL A 1 178 ? -4.617 -24.294 12.435 1.00 77.50 178 VAL A O 1
ATOM 1387 N N . ALA A 1 179 ? -5.160 -26.319 11.596 1.00 84.50 179 ALA A N 1
ATOM 1388 C CA . ALA A 1 179 ? -3.868 -26.948 11.857 1.00 84.50 179 ALA A CA 1
ATOM 1389 C C . ALA A 1 179 ? -2.718 -26.203 11.153 1.00 84.50 179 ALA A C 1
ATOM 1391 O O . ALA A 1 179 ? -2.851 -25.783 10.002 1.00 84.50 179 ALA A O 1
ATOM 1392 N N . MET A 1 180 ? -1.576 -26.069 11.833 1.00 82.44 180 MET A N 1
ATOM 1393 C CA . MET A 1 180 ? -0.443 -25.261 11.365 1.00 82.44 180 MET A CA 1
ATOM 1394 C C . MET A 1 180 ? 0.114 -25.729 10.011 1.00 82.44 180 MET A C 1
ATOM 1396 O O . MET A 1 180 ? 0.403 -24.895 9.159 1.00 82.44 180 MET A O 1
ATOM 1400 N N . TRP A 1 181 ? 0.168 -27.040 9.757 1.00 86.44 181 TRP A N 1
ATOM 1401 C CA . TRP A 1 181 ? 0.635 -27.586 8.475 1.00 86.44 181 TRP A CA 1
ATOM 1402 C C . TRP A 1 181 ? -0.235 -27.151 7.285 1.00 86.44 181 TRP A C 1
ATOM 1404 O O . TRP A 1 181 ? 0.294 -26.826 6.227 1.00 86.44 181 TRP A O 1
ATOM 1414 N N . LYS A 1 182 ? -1.562 -27.051 7.470 1.00 87.38 182 LYS A N 1
ATOM 1415 C CA . LYS A 1 182 ? -2.474 -26.534 6.436 1.00 87.38 182 LYS A CA 1
ATOM 1416 C C . LYS A 1 182 ? -2.221 -25.058 6.160 1.00 87.38 182 LYS A C 1
ATOM 1418 O O . LYS A 1 182 ? -2.403 -24.623 5.030 1.00 87.38 182 LYS A O 1
ATOM 1423 N N . LYS A 1 183 ? -1.806 -24.290 7.176 1.00 85.38 183 LYS A N 1
ATOM 1424 C CA . LYS A 1 183 ? -1.414 -22.886 6.997 1.00 85.38 183 LYS A CA 1
ATOM 1425 C C . LYS A 1 183 ? -0.131 -22.767 6.188 1.00 85.38 183 LYS A C 1
ATOM 1427 O O . LYS A 1 183 ? -0.116 -22.025 5.217 1.00 85.38 183 LYS A O 1
ATOM 1432 N N . ILE A 1 184 ? 0.886 -23.553 6.541 1.00 87.50 184 ILE A N 1
ATOM 1433 C CA . ILE A 1 184 ? 2.162 -23.610 5.816 1.00 87.50 184 ILE A CA 1
ATOM 1434 C C . ILE A 1 184 ? 1.930 -24.004 4.354 1.00 87.50 184 ILE A C 1
ATOM 1436 O O . ILE A 1 184 ? 2.403 -23.310 3.460 1.00 87.50 184 ILE A O 1
ATOM 1440 N N . LEU A 1 185 ? 1.152 -25.061 4.104 1.00 90.81 185 LEU A N 1
ATOM 1441 C CA . LEU A 1 185 ? 0.840 -25.512 2.748 1.00 90.81 185 LEU A CA 1
ATOM 1442 C C . LEU A 1 185 ? 0.166 -24.404 1.924 1.00 90.81 185 LEU A C 1
ATOM 1444 O O . LEU A 1 185 ? 0.544 -24.174 0.780 1.00 90.81 185 LEU A O 1
ATOM 1448 N N . TRP A 1 186 ? -0.784 -23.677 2.520 1.00 88.38 186 TRP A N 1
ATOM 1449 C CA . TRP A 1 186 ? -1.441 -22.545 1.862 1.00 88.38 186 TRP A CA 1
ATOM 1450 C C . TRP A 1 186 ? -0.462 -21.416 1.522 1.00 88.38 186 TRP A C 1
ATOM 1452 O O . TRP A 1 186 ? -0.513 -20.883 0.416 1.00 88.38 186 TRP A O 1
ATOM 1462 N N . SER A 1 187 ? 0.454 -21.077 2.435 1.00 87.38 187 SER A N 1
ATOM 1463 C CA . SER A 1 187 ? 1.509 -20.088 2.178 1.00 87.38 187 SER A CA 1
ATOM 1464 C C . SER A 1 187 ? 2.397 -20.502 1.008 1.00 87.38 187 SER A C 1
ATOM 1466 O O . SER A 1 187 ? 2.679 -19.685 0.138 1.00 87.38 187 SER A O 1
ATOM 1468 N N . VAL A 1 188 ? 2.811 -21.772 0.964 1.00 91.50 188 VAL A N 1
ATOM 1469 C CA . VAL A 1 188 ? 3.656 -22.308 -0.113 1.00 91.50 188 VAL A CA 1
ATOM 1470 C C . VAL A 1 188 ? 2.936 -22.212 -1.456 1.00 91.50 188 VAL A C 1
ATOM 1472 O O . VAL A 1 188 ? 3.501 -21.690 -2.413 1.00 91.50 188 VAL A O 1
ATOM 1475 N N . VAL A 1 189 ? 1.670 -22.631 -1.522 1.00 92.06 189 VAL A N 1
ATOM 1476 C CA . VAL A 1 189 ? 0.857 -22.519 -2.744 1.00 92.06 189 VAL A CA 1
ATOM 1477 C C . VAL A 1 189 ? 0.707 -21.060 -3.177 1.00 92.06 189 VAL A C 1
ATOM 1479 O O . VAL A 1 189 ? 0.878 -20.755 -4.354 1.00 92.06 189 VAL A O 1
ATOM 1482 N N . ALA A 1 190 ? 0.451 -20.141 -2.243 1.00 90.50 190 ALA A N 1
ATOM 1483 C CA . ALA A 1 190 ? 0.336 -18.718 -2.552 1.00 90.50 190 ALA A CA 1
ATOM 1484 C C . ALA A 1 190 ? 1.636 -18.143 -3.143 1.00 90.50 190 ALA A C 1
ATOM 1486 O O . ALA A 1 190 ? 1.582 -17.388 -4.112 1.00 90.50 190 ALA A O 1
ATOM 1487 N N . VAL A 1 191 ? 2.799 -18.534 -2.610 1.00 91.25 191 VAL A N 1
ATOM 1488 C CA . VAL A 1 191 ? 4.108 -18.125 -3.146 1.00 91.25 191 VAL A CA 1
ATOM 1489 C C . VAL A 1 191 ? 4.343 -18.702 -4.541 1.00 91.25 191 VAL A C 1
ATOM 1491 O O . VAL A 1 191 ? 4.813 -17.978 -5.414 1.00 91.25 191 VAL A O 1
ATOM 1494 N N . ILE A 1 192 ? 3.977 -19.963 -4.785 1.00 94.69 192 ILE A N 1
ATOM 1495 C CA . ILE A 1 192 ? 4.085 -20.585 -6.115 1.00 94.69 192 ILE A CA 1
ATOM 1496 C C . ILE A 1 192 ? 3.226 -19.828 -7.134 1.00 94.69 192 ILE A C 1
ATOM 1498 O O . ILE A 1 192 ? 3.713 -19.479 -8.207 1.00 94.69 192 ILE A O 1
ATOM 1502 N N . VAL A 1 193 ? 1.971 -19.524 -6.791 1.00 94.06 193 VAL A N 1
ATOM 1503 C CA . VAL A 1 193 ? 1.068 -18.749 -7.659 1.00 94.06 193 VAL A CA 1
ATOM 1504 C C . VAL A 1 193 ? 1.631 -17.352 -7.920 1.00 94.06 193 VAL A C 1
ATOM 1506 O O . VAL A 1 193 ? 1.634 -16.893 -9.059 1.00 94.06 193 VAL A O 1
ATOM 1509 N N . TRP A 1 194 ? 2.153 -16.687 -6.889 1.00 94.19 194 TRP A N 1
ATOM 1510 C CA . TRP A 1 194 ? 2.775 -15.373 -7.027 1.00 94.19 194 TRP A CA 1
ATOM 1511 C C . TRP A 1 194 ? 4.004 -15.402 -7.948 1.00 94.19 194 TRP A C 1
ATOM 1513 O O . TRP A 1 194 ? 4.118 -14.560 -8.837 1.00 94.19 194 TRP A O 1
ATOM 1523 N N . MET A 1 195 ? 4.880 -16.400 -7.796 1.00 93.62 195 MET A N 1
ATOM 1524 C CA . MET A 1 195 ? 6.040 -16.612 -8.669 1.00 93.62 195 MET A CA 1
ATOM 1525 C C . MET A 1 195 ? 5.635 -16.903 -10.113 1.00 93.62 195 MET A C 1
ATOM 1527 O O . MET A 1 195 ? 6.243 -16.361 -11.035 1.00 93.62 195 MET A O 1
ATOM 1531 N N . LEU A 1 196 ? 4.588 -17.701 -10.327 1.00 95.88 196 LEU A N 1
ATOM 1532 C CA . LEU A 1 196 ? 4.066 -17.971 -11.663 1.00 95.88 196 LEU A CA 1
ATOM 1533 C C . LEU A 1 196 ? 3.578 -16.672 -12.312 1.00 95.88 196 LEU A C 1
ATOM 1535 O O . LEU A 1 196 ? 4.026 -16.338 -13.401 1.00 95.88 196 LEU A O 1
ATOM 1539 N N . ILE A 1 197 ? 2.760 -15.879 -11.613 1.00 95.69 197 ILE A N 1
ATOM 1540 C CA . ILE A 1 197 ? 2.270 -14.596 -12.141 1.00 95.69 197 ILE A CA 1
ATOM 1541 C C . ILE A 1 197 ? 3.430 -13.633 -12.430 1.00 95.69 197 ILE A C 1
ATOM 1543 O O . ILE A 1 197 ? 3.448 -12.973 -13.473 1.00 95.69 197 ILE A O 1
ATOM 1547 N N . PHE A 1 198 ? 4.410 -13.545 -11.529 1.00 93.88 198 PHE A N 1
ATOM 1548 C CA . PHE A 1 198 ? 5.574 -12.684 -11.723 1.00 93.88 198 PHE A CA 1
ATOM 1549 C C . PHE A 1 198 ? 6.385 -13.102 -12.952 1.00 93.88 198 PHE A C 1
ATOM 1551 O O . PHE A 1 198 ? 6.653 -12.266 -13.810 1.00 93.88 198 PHE A O 1
ATOM 1558 N N . THR A 1 199 ? 6.717 -14.388 -13.079 1.00 93.31 199 THR A N 1
ATOM 1559 C CA . THR A 1 199 ? 7.490 -14.910 -14.217 1.00 93.31 199 THR A CA 1
ATOM 1560 C C . THR A 1 199 ? 6.745 -14.752 -15.541 1.00 93.31 199 THR A C 1
ATOM 1562 O O . THR A 1 199 ? 7.344 -14.293 -16.512 1.00 93.31 199 THR A O 1
ATOM 1565 N N . THR A 1 200 ? 5.433 -15.015 -15.586 1.00 94.38 200 THR A N 1
ATOM 1566 C CA . THR A 1 200 ? 4.630 -14.803 -16.802 1.00 94.38 200 THR A CA 1
ATOM 1567 C C . THR A 1 200 ? 4.549 -13.334 -17.193 1.00 94.38 200 THR A C 1
ATOM 1569 O O . THR A 1 200 ? 4.602 -13.010 -18.374 1.00 94.38 200 THR A O 1
ATOM 1572 N N . THR A 1 201 ? 4.445 -12.429 -16.215 1.00 94.12 201 THR A N 1
ATOM 1573 C CA . THR A 1 201 ? 4.367 -10.990 -16.503 1.00 94.12 201 THR A CA 1
ATOM 1574 C C . THR A 1 201 ? 5.735 -10.430 -16.897 1.00 94.12 201 THR A C 1
ATOM 1576 O O . THR A 1 201 ? 5.821 -9.582 -17.779 1.00 94.12 201 THR A O 1
ATOM 1579 N N . ALA A 1 202 ? 6.817 -10.924 -16.290 1.00 93.38 202 ALA A N 1
ATOM 1580 C CA . ALA A 1 202 ? 8.185 -10.556 -16.646 1.00 93.38 202 ALA A CA 1
ATOM 1581 C C . ALA A 1 202 ? 8.563 -11.022 -18.060 1.00 93.38 202 ALA A C 1
ATOM 1583 O O . ALA A 1 202 ? 9.310 -10.329 -18.744 1.00 93.38 202 ALA A O 1
ATOM 1584 N N . ALA A 1 203 ? 8.010 -12.150 -18.515 1.00 94.00 203 ALA A N 1
ATOM 1585 C CA . ALA A 1 203 ? 8.196 -12.667 -19.869 1.00 94.00 203 ALA A CA 1
ATOM 1586 C C . ALA A 1 203 ? 7.391 -11.911 -20.947 1.00 94.00 203 ALA A C 1
ATOM 1588 O O . ALA A 1 203 ? 7.515 -12.231 -22.130 1.00 94.00 203 ALA A O 1
ATOM 1589 N N . LEU A 1 204 ? 6.562 -10.925 -20.574 1.00 93.62 204 LEU A N 1
ATOM 1590 C CA . LEU A 1 204 ? 5.838 -10.112 -21.551 1.00 93.62 204 LEU A CA 1
ATOM 1591 C C . LEU A 1 204 ? 6.810 -9.334 -22.456 1.00 93.62 204 LEU A C 1
ATOM 1593 O O . LEU A 1 204 ? 7.839 -8.846 -21.980 1.00 93.62 204 LEU A O 1
ATOM 1597 N N . PRO A 1 205 ? 6.458 -9.131 -23.740 1.00 92.69 205 PRO A N 1
ATOM 1598 C CA . PRO A 1 205 ? 7.247 -8.304 -24.645 1.00 92.69 205 PRO A CA 1
ATOM 1599 C C . PRO A 1 205 ? 7.435 -6.881 -24.114 1.00 92.69 205 PRO A C 1
ATOM 1601 O O . PRO A 1 205 ? 6.556 -6.323 -23.451 1.00 92.69 205 PRO A O 1
ATOM 1604 N N . THR A 1 206 ? 8.533 -6.237 -24.506 1.00 88.44 206 THR A N 1
ATOM 1605 C CA . THR A 1 206 ? 8.909 -4.880 -24.072 1.00 88.44 206 THR A CA 1
ATOM 1606 C C . THR A 1 206 ? 7.843 -3.822 -24.362 1.00 88.44 206 THR A C 1
ATOM 1608 O O . THR A 1 206 ? 7.762 -2.832 -23.645 1.00 88.44 206 THR A O 1
ATOM 1611 N N . ALA A 1 207 ? 7.000 -4.035 -25.378 1.00 92.38 207 ALA A N 1
ATOM 1612 C CA . ALA A 1 207 ? 5.871 -3.157 -25.683 1.00 92.38 207 ALA A CA 1
ATOM 1613 C C . ALA A 1 207 ? 4.806 -3.140 -24.569 1.00 92.38 207 ALA A C 1
ATOM 1615 O O . ALA A 1 207 ? 4.206 -2.103 -24.306 1.00 92.38 207 ALA A O 1
ATOM 1616 N N . MET A 1 208 ? 4.577 -4.278 -23.905 1.00 93.31 208 MET A N 1
ATOM 1617 C CA . MET A 1 208 ? 3.608 -4.409 -22.810 1.00 93.31 208 MET A CA 1
ATOM 1618 C C . MET A 1 208 ? 4.257 -4.246 -21.438 1.00 93.31 208 MET A C 1
ATOM 1620 O O . MET A 1 208 ? 3.587 -3.854 -20.487 1.00 93.31 208 MET A O 1
ATOM 1624 N N . ASN A 1 209 ? 5.548 -4.551 -21.326 1.00 95.31 209 ASN A N 1
ATOM 1625 C CA . ASN A 1 209 ? 6.308 -4.472 -20.088 1.00 95.31 209 ASN A CA 1
ATOM 1626 C C . ASN A 1 209 ? 7.598 -3.654 -20.284 1.00 95.31 209 ASN A C 1
ATOM 1628 O O . ASN A 1 209 ? 8.700 -4.208 -20.247 1.00 95.31 209 ASN A O 1
ATOM 1632 N N . PRO A 1 210 ? 7.482 -2.335 -20.530 1.00 92.69 210 PRO A N 1
ATOM 1633 C CA . PRO A 1 210 ? 8.645 -1.498 -20.767 1.00 92.69 210 PRO A CA 1
ATOM 1634 C C . PRO A 1 210 ? 9.454 -1.308 -19.481 1.00 92.69 210 PRO A C 1
ATOM 1636 O O . PRO A 1 210 ? 8.906 -1.080 -18.398 1.00 92.69 210 PRO A O 1
ATOM 1639 N N . SER A 1 211 ? 10.777 -1.359 -19.607 1.00 92.06 211 SER A N 1
ATOM 1640 C CA . SER A 1 211 ? 11.694 -0.922 -18.555 1.00 92.06 211 SER A CA 1
ATOM 1641 C C . SER A 1 211 ? 11.853 0.596 -18.606 1.00 92.06 211 SER A C 1
ATOM 1643 O O . SER A 1 211 ? 12.098 1.157 -19.675 1.00 92.06 211 SER A O 1
ATOM 1645 N N . LEU A 1 212 ? 11.752 1.260 -17.459 1.00 91.81 212 LEU A N 1
ATOM 1646 C CA . LEU A 1 212 ? 11.929 2.706 -17.342 1.00 91.81 212 LEU A CA 1
ATOM 1647 C C . LEU A 1 212 ? 13.393 3.068 -17.063 1.00 91.81 212 LEU A C 1
ATOM 1649 O O . LEU A 1 212 ? 14.231 2.213 -16.761 1.00 91.81 212 LEU A O 1
ATOM 1653 N N . SER A 1 213 ? 13.714 4.360 -17.147 1.00 93.19 213 SER A N 1
ATOM 1654 C CA . SER A 1 213 ? 15.019 4.844 -16.701 1.00 93.19 213 SER A CA 1
ATOM 1655 C C . SER A 1 213 ? 15.136 4.756 -15.168 1.00 93.19 213 SER A C 1
ATOM 1657 O O . SER A 1 213 ? 14.129 4.897 -14.465 1.00 93.19 213 SER A O 1
ATOM 1659 N N . PRO A 1 214 ? 16.350 4.577 -14.616 1.00 92.81 214 PRO A N 1
ATOM 1660 C CA . PRO A 1 214 ? 16.559 4.504 -13.165 1.00 92.81 214 PRO A CA 1
ATOM 1661 C C . PRO A 1 214 ? 15.979 5.707 -12.407 1.00 92.81 214 PRO A C 1
ATOM 1663 O O . PRO A 1 214 ? 15.349 5.548 -11.363 1.00 92.81 214 PRO A O 1
ATOM 1666 N N . ALA A 1 215 ? 16.117 6.909 -12.976 1.00 95.31 215 ALA A N 1
ATOM 1667 C CA . ALA A 1 215 ? 15.560 8.138 -12.417 1.00 95.31 215 ALA A CA 1
ATOM 1668 C C . ALA A 1 215 ? 14.027 8.092 -12.302 1.00 95.31 215 ALA A C 1
ATOM 1670 O O . ALA A 1 215 ? 13.477 8.498 -11.280 1.00 95.31 215 ALA A O 1
ATOM 1671 N N . LEU A 1 216 ? 13.332 7.565 -13.318 1.00 95.62 216 LEU A N 1
ATOM 1672 C CA . LEU A 1 216 ? 11.870 7.472 -13.309 1.00 95.62 216 LEU A CA 1
ATOM 1673 C C . LEU A 1 216 ? 11.364 6.534 -12.213 1.00 95.62 216 LEU A C 1
ATOM 1675 O O . LEU A 1 216 ? 10.389 6.871 -11.546 1.00 95.62 216 LEU A O 1
ATOM 1679 N N . TYR A 1 217 ? 12.042 5.408 -11.964 1.00 95.94 217 TYR A N 1
ATOM 1680 C CA . TYR A 1 217 ? 11.674 4.540 -10.843 1.00 95.94 217 TYR A CA 1
ATOM 1681 C C . TYR A 1 217 ? 11.767 5.263 -9.495 1.00 95.94 217 TYR A C 1
ATOM 1683 O O . TYR A 1 217 ? 10.865 5.127 -8.669 1.00 95.94 217 TYR A O 1
ATOM 1691 N N . LEU A 1 218 ? 12.812 6.068 -9.275 1.00 96.38 218 LEU A N 1
ATOM 1692 C CA . LEU A 1 218 ? 12.961 6.832 -8.033 1.00 96.38 218 LEU A CA 1
ATOM 1693 C C . LEU A 1 218 ? 11.884 7.913 -7.883 1.00 96.38 218 LEU A C 1
ATOM 1695 O O . LEU A 1 218 ? 11.328 8.075 -6.797 1.00 96.38 218 LEU A O 1
ATOM 1699 N N . VAL A 1 219 ? 11.542 8.614 -8.968 1.00 97.44 219 VAL A N 1
ATOM 1700 C CA . VAL A 1 219 ? 10.448 9.600 -8.969 1.00 97.44 219 VAL A CA 1
ATOM 1701 C C . VAL A 1 219 ? 9.118 8.927 -8.625 1.00 97.44 219 VAL A C 1
ATOM 1703 O O . VAL A 1 219 ? 8.394 9.404 -7.752 1.00 97.44 219 VAL A O 1
ATOM 1706 N N . ILE A 1 220 ? 8.815 7.785 -9.248 1.00 97.25 220 ILE A N 1
ATOM 1707 C CA . ILE A 1 220 ? 7.607 7.006 -8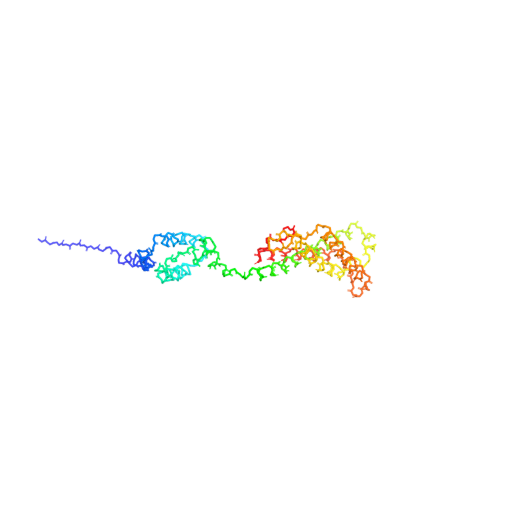.953 1.00 97.25 220 ILE A CA 1
ATOM 1708 C C . ILE A 1 220 ? 7.596 6.564 -7.487 1.00 97.25 220 ILE A C 1
ATOM 1710 O O . ILE A 1 220 ? 6.577 6.715 -6.815 1.00 97.25 220 ILE A O 1
ATOM 1714 N N . ALA A 1 221 ? 8.718 6.067 -6.962 1.00 96.75 221 ALA A N 1
ATOM 1715 C CA . ALA A 1 221 ? 8.815 5.670 -5.562 1.00 96.75 221 ALA A CA 1
ATOM 1716 C C . ALA A 1 221 ? 8.527 6.836 -4.602 1.00 96.75 221 ALA A C 1
ATOM 1718 O O . ALA A 1 221 ? 7.783 6.658 -3.638 1.00 96.75 221 ALA A O 1
ATOM 1719 N N . ALA A 1 222 ? 9.049 8.034 -4.883 1.00 97.06 222 ALA A N 1
ATOM 1720 C CA . ALA A 1 222 ? 8.783 9.227 -4.081 1.00 97.06 222 ALA A CA 1
ATOM 1721 C C . ALA A 1 222 ? 7.298 9.635 -4.114 1.00 97.06 222 ALA A C 1
ATOM 1723 O O . ALA A 1 222 ? 6.713 9.933 -3.069 1.00 97.06 222 ALA A O 1
ATOM 1724 N N . ILE A 1 223 ? 6.662 9.585 -5.291 1.00 97.50 223 ILE A N 1
ATOM 1725 C CA . ILE A 1 223 ? 5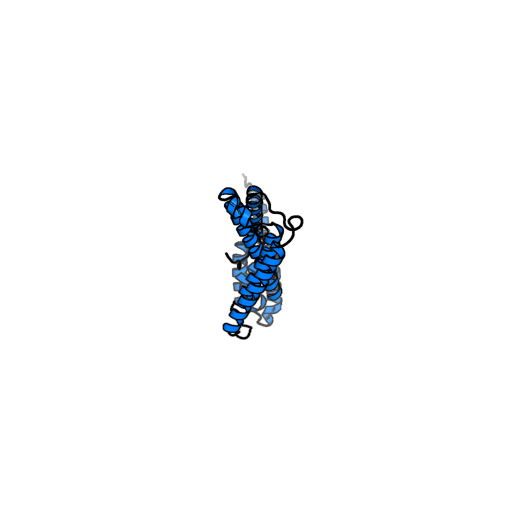.223 9.859 -5.450 1.00 97.50 223 ILE A CA 1
ATOM 1726 C C . ILE A 1 223 ? 4.394 8.848 -4.651 1.00 97.50 223 ILE A C 1
ATOM 1728 O O . ILE A 1 223 ? 3.505 9.230 -3.887 1.00 97.50 223 ILE A O 1
ATOM 1732 N N . VAL A 1 224 ? 4.705 7.557 -4.784 1.00 96.31 224 VAL A N 1
ATOM 1733 C CA . VAL A 1 224 ? 4.008 6.474 -4.078 1.00 96.31 224 VAL A CA 1
ATOM 1734 C C . VAL A 1 224 ? 4.178 6.612 -2.568 1.00 96.31 224 VAL A C 1
ATOM 1736 O O . VAL A 1 224 ? 3.209 6.446 -1.829 1.00 96.31 224 VAL A O 1
ATOM 1739 N N . PHE A 1 225 ? 5.371 6.975 -2.096 1.00 94.38 225 PHE A N 1
ATOM 1740 C CA . PHE A 1 225 ? 5.614 7.251 -0.684 1.00 94.38 225 PHE A CA 1
ATOM 1741 C C . PHE A 1 225 ? 4.725 8.390 -0.167 1.00 94.38 225 PHE A C 1
ATOM 1743 O O . PHE A 1 225 ? 4.041 8.225 0.845 1.00 94.38 225 PHE A O 1
ATOM 1750 N N . GLY A 1 226 ? 4.657 9.512 -0.891 1.00 93.31 226 GLY A N 1
ATOM 1751 C CA . GLY A 1 226 ? 3.767 10.626 -0.555 1.00 93.31 226 GLY A CA 1
ATOM 1752 C C . GLY A 1 226 ? 2.293 10.210 -0.512 1.00 93.31 226 GLY A C 1
ATOM 1753 O O . GLY A 1 226 ? 1.583 10.519 0.450 1.00 93.31 226 GLY A O 1
ATOM 1754 N N . PHE A 1 227 ? 1.844 9.435 -1.502 1.00 92.56 227 PHE A N 1
ATOM 1755 C CA . PHE A 1 227 ? 0.484 8.896 -1.541 1.00 92.56 227 PHE A CA 1
ATOM 1756 C C . PHE A 1 227 ? 0.192 7.960 -0.359 1.00 92.56 227 PHE A C 1
ATOM 1758 O O . PHE A 1 227 ? -0.877 8.051 0.247 1.00 92.56 227 PHE A O 1
ATOM 1765 N N . ARG A 1 228 ? 1.153 7.118 0.044 1.00 89.44 228 ARG A N 1
ATOM 1766 C CA . ARG A 1 228 ? 1.024 6.264 1.237 1.00 89.44 228 ARG A CA 1
ATOM 1767 C C . ARG A 1 228 ? 0.914 7.071 2.524 1.00 89.44 228 ARG A C 1
ATOM 1769 O O . ARG A 1 228 ? 0.073 6.752 3.361 1.00 89.44 228 ARG A O 1
ATOM 1776 N N . LEU A 1 229 ? 1.707 8.133 2.689 1.00 86.31 229 LEU A N 1
ATOM 1777 C CA . LEU A 1 229 ? 1.592 9.018 3.855 1.00 86.31 229 LEU A CA 1
ATOM 1778 C C . LEU A 1 229 ? 0.200 9.654 3.940 1.00 86.31 229 LEU A C 1
ATOM 1780 O O . LEU A 1 229 ? -0.380 9.742 5.024 1.00 86.31 229 LEU A O 1
ATOM 1784 N N . TRP A 1 230 ? -0.354 10.063 2.800 1.00 86.44 230 TRP A N 1
ATOM 1785 C CA . TRP A 1 230 ? -1.712 10.591 2.726 1.00 86.44 230 TRP A CA 1
ATOM 1786 C C . TRP A 1 230 ? -2.774 9.528 3.058 1.00 86.44 230 TRP A C 1
ATOM 1788 O O . TRP A 1 230 ? -3.642 9.782 3.893 1.00 86.44 230 TRP A O 1
ATOM 1798 N N . LEU A 1 231 ? -2.670 8.319 2.490 1.00 83.31 231 LEU A N 1
ATOM 1799 C CA . LEU A 1 231 ? -3.557 7.183 2.784 1.00 83.31 231 LEU A CA 1
ATOM 1800 C C . LEU A 1 231 ? -3.569 6.842 4.277 1.00 83.31 231 LEU A C 1
ATOM 1802 O O . LEU A 1 231 ? -4.640 6.726 4.875 1.00 83.31 231 LEU A O 1
ATOM 1806 N N . LYS A 1 232 ? -2.387 6.740 4.897 1.00 74.56 232 LYS A N 1
ATOM 1807 C CA . LYS A 1 232 ? -2.253 6.447 6.329 1.00 74.56 232 LYS A CA 1
ATOM 1808 C C . LYS A 1 232 ? -2.922 7.516 7.194 1.00 74.56 232 LYS A C 1
ATOM 1810 O O . LYS A 1 232 ? -3.650 7.168 8.118 1.00 74.56 232 LYS A O 1
ATOM 1815 N N . ARG A 1 233 ? -2.746 8.801 6.858 1.00 74.12 233 ARG A N 1
ATOM 1816 C CA . ARG A 1 233 ? -3.413 9.919 7.554 1.00 74.12 233 ARG A CA 1
ATOM 1817 C C . ARG A 1 233 ? -4.930 9.917 7.368 1.00 74.12 233 ARG A C 1
ATOM 1819 O O . ARG A 1 233 ? -5.644 10.329 8.274 1.00 74.12 233 ARG A O 1
ATOM 1826 N N . LYS A 1 234 ? -5.430 9.494 6.203 1.00 75.44 234 LYS A N 1
ATOM 1827 C CA . LYS A 1 234 ? -6.865 9.524 5.888 1.00 75.44 234 LYS A CA 1
ATOM 1828 C C . LYS A 1 234 ? -7.641 8.360 6.507 1.00 75.44 234 LYS A C 1
ATOM 1830 O O . LYS A 1 234 ? -8.791 8.563 6.889 1.00 75.44 234 LYS A O 1
ATOM 1835 N N . TYR A 1 235 ? -7.041 7.171 6.579 1.00 69.81 235 TYR A N 1
ATOM 1836 C CA . TYR A 1 235 ? -7.753 5.929 6.904 1.00 69.81 235 TYR A CA 1
ATOM 1837 C C . TYR A 1 235 ? -7.325 5.250 8.215 1.00 69.81 235 TYR A C 1
ATOM 1839 O O . TYR A 1 235 ? -7.841 4.174 8.498 1.00 69.81 235 TYR A O 1
ATOM 1847 N N . ASN A 1 236 ? -6.432 5.847 9.021 1.00 62.38 236 ASN A N 1
ATOM 1848 C CA . ASN A 1 236 ? -6.002 5.313 10.328 1.00 62.38 236 ASN A CA 1
ATOM 1849 C C . ASN A 1 236 ? -5.670 3.807 10.279 1.00 62.38 236 ASN A C 1
ATOM 1851 O O . ASN A 1 236 ? -6.204 3.005 11.042 1.00 62.38 236 ASN A O 1
ATOM 1855 N N . ILE A 1 237 ? -4.813 3.410 9.336 1.00 60.69 237 ILE A N 1
ATOM 1856 C CA . ILE A 1 237 ? -4.468 2.003 9.095 1.00 60.69 237 ILE A CA 1
ATOM 1857 C C . ILE A 1 237 ? -3.679 1.462 10.303 1.00 60.69 237 ILE A C 1
ATOM 1859 O O . ILE A 1 237 ? -2.488 1.724 10.429 1.00 60.69 237 ILE A O 1
ATOM 1863 N N . THR A 1 238 ? -4.330 0.702 11.189 1.00 52.81 238 THR A N 1
ATOM 1864 C CA . THR A 1 238 ? -3.714 0.096 12.392 1.00 52.81 238 THR A CA 1
ATOM 1865 C C . THR A 1 238 ? -3.132 -1.298 12.153 1.00 52.81 238 THR A C 1
ATOM 1867 O O . THR A 1 238 ? -2.556 -1.901 13.053 1.00 52.81 238 THR A O 1
ATOM 1870 N N . THR A 1 239 ? -3.338 -1.860 10.962 1.00 52.69 239 THR A N 1
ATOM 1871 C CA . THR A 1 239 ? -2.978 -3.247 10.629 1.00 52.69 239 THR A CA 1
ATOM 1872 C C . THR A 1 239 ? -2.309 -3.283 9.260 1.00 52.69 239 THR A C 1
ATOM 1874 O O . THR A 1 239 ? -2.772 -3.933 8.327 1.00 52.69 239 THR A O 1
ATOM 1877 N N . SER A 1 240 ? -1.257 -2.483 9.124 1.00 51.41 240 SER A N 1
ATOM 1878 C CA . SER A 1 240 ? -0.311 -2.519 8.010 1.00 51.41 240 SER A CA 1
ATOM 1879 C C . SER A 1 240 ? 0.890 -3.374 8.426 1.00 51.41 240 SER A C 1
ATOM 1881 O O . SER A 1 240 ? 1.125 -3.564 9.619 1.00 51.41 240 SER A O 1
ATOM 1883 N N . LEU A 1 241 ? 1.660 -3.886 7.462 1.00 50.75 241 LEU A N 1
ATOM 1884 C CA . LEU A 1 241 ? 2.940 -4.555 7.731 1.00 50.75 241 LEU A CA 1
ATOM 1885 C C . LEU A 1 241 ? 3.942 -3.672 8.512 1.00 50.75 241 LEU A C 1
ATOM 1887 O O . LEU A 1 241 ? 4.905 -4.217 9.041 1.00 50.75 241 LEU A O 1
ATOM 1891 N N . PHE A 1 242 ? 3.684 -2.355 8.602 1.00 40.53 242 PHE A N 1
ATOM 1892 C CA . PHE A 1 242 ? 4.329 -1.367 9.486 1.00 40.53 242 PHE A CA 1
ATOM 1893 C C . PHE A 1 242 ? 3.391 -0.211 9.860 1.00 40.53 242 PHE A C 1
ATOM 1895 O O . PHE A 1 242 ? 2.794 0.395 8.927 1.00 40.53 242 PHE A O 1
#